Protein AF-0000000075214879 (afdb_homodimer)

Nearest PDB structures (foldseek):
  1xtm-assembly1_B  TM=9.733E-01  e=5.397E-17  Bacillus subtilis
  1s4i-assembly6_C  TM=9.676E-01  e=1.111E-16  Bacillus subtilis
  1xtl-assembly4_B  TM=9.690E-01  e=1.832E-16  Bacillus subtilis
  7b4p-assembly1_AAA  TM=9.030E-01  e=7.630E-13  Bacteroidetes bacterium GWA2_30_7
  7ypp-assembly2_C  TM=8.191E-01  e=5.854E-09  Ramazzottius varieornatus

Solvent-accessible surface area (backbone atoms only — not comparable to full-atom values): 17503 Å² total; per-residue (Å²): 135,84,82,76,80,77,79,78,77,80,78,79,79,75,72,77,74,71,76,78,72,50,62,35,73,22,59,29,22,33,46,86,64,48,76,30,43,41,36,39,33,34,54,47,98,71,16,26,34,38,42,37,44,38,38,82,44,75,56,43,50,20,18,34,34,29,21,49,15,40,38,70,43,66,54,57,39,64,59,16,59,52,68,24,39,92,79,69,44,43,31,18,68,34,24,52,62,37,41,24,45,22,62,52,40,27,46,69,27,36,86,87,12,36,36,74,52,57,46,69,43,61,55,34,38,85,38,73,52,90,54,23,47,53,44,94,62,22,14,18,42,36,32,26,61,29,40,49,59,23,48,44,77,79,66,13,77,16,72,54,46,47,30,32,20,44,51,55,87,121,133,83,82,78,80,77,79,79,78,80,78,77,78,75,71,77,73,69,74,78,72,49,62,33,72,21,58,28,23,35,45,85,66,47,76,29,42,42,35,39,35,33,54,45,98,72,14,26,35,38,42,38,44,40,38,81,44,78,55,45,51,19,17,34,34,29,20,49,15,41,39,68,44,66,55,57,38,66,60,16,59,52,70,24,40,90,80,71,45,43,32,17,69,35,24,51,62,38,41,23,44,23,62,53,40,27,44,68,29,35,87,86,12,35,37,73,53,59,45,71,42,60,53,34,38,83,36,73,53,92,54,22,48,53,44,95,63,23,12,17,42,36,32,26,61,30,39,48,59,22,48,44,76,80,67,11,77,16,70,54,46,48,32,33,21,44,52,54,87,120

pLDDT: mean 92.16, std 15.93, range [35.44, 99.0]

InterPro domains:
  IPR001424 Superoxide dismutase, copper/zinc binding domain [PF00080] (37-167)
  IPR001424 Superoxide dismutase, copper/zinc binding domain [cd00305] (26-165)
  IPR018152 Superoxide dismutase, copper/zinc, binding site [PS00332] (156-167)
  IPR024134 Superoxide dismutase (Cu/Zn) / superoxide dismutase copper chaperone [PTHR10003] (25-168)
  IPR036423 Superoxide dismutase-like, copper/zinc binding domain superfamily [G3DSA:2.60.40.200] (22-170)
  IPR036423 Superoxide dismutase-like, copper/zinc binding domain superfamily [SSF49329] (24-168)

Foldseek 3Di:
DPPPPPPPPPPPPPPPPPVPWFKWKWFKAFQVRHTFDIWIWTFDPQAIKTWDKGFDAAAAKKWKWKAQAQDADHDQRCNQHHGQALPPFAPFPPAPGDHGLGGDAIFGADNRRIGTDMDGSRSAGCDPDVNHQPDPRGMKMWIANAHACRHDPDYRPRHTTTMMITTDGD/DPPPPPPPPPPPPPPPPPVPWFKWKWFKAFQVRHTFDIWIWTFDPQAIKTWDKGFDAAAAKKWKWKAQAQDADHDQRCNQHHGQALPPFAPFPPAPGDHGLGGDAIFGADNRRIGTDMDGSRSAGCDDDVNHQPDPRHMKMWIANAHACRHDPDYRPRHTTTMMITTDGD

Organism: NCBI:txid1325335

Secondary structure (DSSP, 8-state):
----------------------EEEEEEEETTS-EEEEEEEEEETTEEEEEEEE-SPPSEEE-EEEESS----TTT-GGG-SB--TT-PBS-TTSTTB--TTB-PPEEE-TTS-EEEEEEETT-BSSSSTTBS--TT-EEEEEESS---SSSTTT-S--SEEEEEEE---/----------------------EEEEEEEETTS-EEEEEEEEEETTEEEEEEEE-SPPSEEE-EEEESS----TTT-GGG-SB--TT-PPS-TTSTT---TTB-PPEEE-TTS-EEEEEEETT-BSSSSTTBS--TT-EEEEEESS---SSSTTT-S--SEEEEEEE---

Radius of gyration: 25.12 Å; Cα contacts (8 Å, |Δi|>4): 939; chains: 2; bounding box: 93×58×40 Å

Sequence (340 aa):
MRQVIVCVVLLLISGCMEQQVKNVNVNMINEDGDSLGTIKMSQQPQGVKLDIDLKGLPPGEHAMHIHDKGTCEPPEFKSAGEHFNPEGKEHGLLHPEGAHAGDLPNLIVKEDGTVKVQFIAPNVNLSEEKNGLFTKEGTSIVIHEGKDDGMSQPAGNAGKRIACGIIKKRMRQVIVCVVLLLISGCMEQQVKNVNVNMINEDGDSLGTIKMSQQPQGVKLDIDLKGLPPGEHAMHIHDKGTCEPPEFKSAGEHFNPEGKEHGLLHPEGAHAGDLPNLIVKEDGTVKVQFIAPNVNLSEEKNGLFTKEGTSIVIHEGKDDGMSQPAGNAGKRIACGIIKKR

Structure (mmCIF, N/CA/C/O backbone):
data_AF-0000000075214879-model_v1
#
loop_
_entity.id
_entity.type
_entity.pdbx_description
1 polymer 'Superoxide dismutase'
#
loop_
_atom_site.group_PDB
_atom_site.id
_atom_site.type_symbol
_atom_site.label_atom_id
_atom_site.label_alt_id
_atom_site.label_comp_id
_atom_site.label_asym_id
_atom_site.label_entity_id
_atom_site.label_seq_id
_atom_site.pdbx_PDB_ins_code
_atom_site.Cartn_x
_atom_site.Cartn_y
_atom_site.Cartn_z
_atom_site.occupancy
_atom_site.B_iso_or_equiv
_atom_site.auth_seq_id
_atom_site.auth_comp_id
_atom_site.auth_asym_id
_atom_site.auth_atom_id
_atom_site.pdbx_PDB_model_num
ATOM 1 N N . MET A 1 1 ? -76.312 1.6 1.167 1 36.53 1 MET A N 1
ATOM 2 C CA . MET A 1 1 ? -75.125 2.316 1.613 1 36.53 1 MET A CA 1
ATOM 3 C C . MET A 1 1 ? -73.875 1.602 1.16 1 36.53 1 MET A C 1
ATOM 5 O O . MET A 1 1 ? -73.625 0.448 1.527 1 36.53 1 MET A O 1
ATOM 9 N N . ARG A 1 2 ? -73.438 1.744 -0.183 1 49.78 2 ARG A N 1
ATOM 10 C CA . ARG A 1 2 ? -72.312 1.22 -0.904 1 49.78 2 ARG A CA 1
ATOM 11 C C . ARG A 1 2 ? -71 1.545 -0.17 1 49.78 2 ARG A C 1
ATOM 13 O O . ARG A 1 2 ? -70.75 2.711 0.097 1 49.78 2 ARG A O 1
ATOM 20 N N . GLN A 1 3 ? -70.5 0.641 0.683 1 44.91 3 GLN A N 1
ATOM 21 C CA . GLN A 1 3 ? -69.188 0.756 1.38 1 44.91 3 GLN A CA 1
ATOM 22 C C . GLN A 1 3 ? -68.062 1.031 0.401 1 44.91 3 GLN A C 1
ATOM 24 O O . GLN A 1 3 ? -67.875 0.272 -0.549 1 44.91 3 GLN A O 1
ATOM 29 N N . VAL A 1 4 ? -67.75 2.295 0.116 1 50.88 4 VAL A N 1
ATOM 30 C CA . VAL A 1 4 ? -66.625 2.73 -0.646 1 50.88 4 VAL A CA 1
ATOM 31 C C . VAL A 1 4 ? -65.312 2.383 0.117 1 50.88 4 VAL A C 1
ATOM 33 O O . VAL A 1 4 ? -65.125 2.793 1.268 1 50.88 4 VAL A O 1
ATOM 36 N N . ILE A 1 5 ? -64.688 1.229 -0.129 1 52.03 5 ILE A N 1
ATOM 37 C CA . ILE A 1 5 ? -63.344 0.851 0.373 1 52.03 5 ILE A CA 1
ATOM 38 C C . ILE A 1 5 ? -62.312 1.843 -0.126 1 52.03 5 ILE A C 1
ATOM 40 O O . ILE A 1 5 ? -62.094 1.999 -1.334 1 52.03 5 ILE A O 1
ATOM 44 N N . VAL A 1 6 ? -62 2.941 0.565 1 51.09 6 VAL A N 1
ATOM 45 C CA . VAL A 1 6 ? -60.906 3.867 0.256 1 51.09 6 VAL A CA 1
ATOM 46 C C . VAL A 1 6 ? -59.562 3.158 0.415 1 51.09 6 VAL A C 1
ATOM 48 O O . VAL A 1 6 ? -59.219 2.664 1.497 1 51.09 6 VAL A O 1
ATOM 51 N N . CYS A 1 7 ? -58.969 2.598 -0.602 1 50.72 7 CYS A N 1
ATOM 52 C CA . CYS A 1 7 ? -57.594 2.066 -0.631 1 50.72 7 CYS A CA 1
ATOM 53 C C . CYS A 1 7 ? -56.594 3.154 -0.316 1 50.72 7 CYS A C 1
ATOM 55 O O . CYS A 1 7 ? -56.438 4.109 -1.079 1 50.72 7 CYS A O 1
ATOM 57 N N . VAL A 1 8 ? -56.312 3.428 0.944 1 51.91 8 VAL A N 1
ATOM 58 C CA . VAL A 1 8 ? -55.219 4.336 1.322 1 51.91 8 VAL A CA 1
ATOM 59 C C . VAL A 1 8 ? -53.906 3.836 0.753 1 51.91 8 VAL A C 1
ATOM 61 O O . VAL A 1 8 ? -53.438 2.74 1.093 1 51.91 8 VAL A O 1
ATOM 64 N N . VAL A 1 9 ? -53.438 4.281 -0.399 1 54 9 VAL A N 1
ATOM 65 C CA . VAL A 1 9 ? -52.125 4.059 -0.973 1 54 9 VAL A CA 1
ATOM 66 C C . VAL A 1 9 ? -51.031 4.602 -0.033 1 54 9 VAL A C 1
ATOM 68 O O . VAL A 1 9 ? -51 5.805 0.234 1 54 9 VAL A O 1
ATOM 71 N N . LEU A 1 10 ? -50.438 3.857 0.841 1 53.06 10 LEU A N 1
ATOM 72 C CA . LEU A 1 10 ? -49.25 4.207 1.634 1 53.06 10 LEU A CA 1
ATOM 73 C C . LEU A 1 10 ? -48.062 4.527 0.734 1 53.06 10 LEU A C 1
ATOM 75 O O . LEU A 1 10 ? -47.562 3.643 0.049 1 53.06 10 LEU A O 1
ATOM 79 N N . LEU A 1 11 ? -47.938 5.773 0.252 1 49.66 11 LEU A N 1
ATOM 80 C CA . LEU A 1 11 ? -46.75 6.223 -0.449 1 49.66 11 LEU A CA 1
ATOM 81 C C . LEU A 1 11 ? -45.531 6.133 0.456 1 49.66 11 LEU A C 1
ATOM 83 O O . LEU A 1 11 ? -45.438 6.859 1.447 1 49.66 11 LEU A O 1
ATOM 87 N N . LEU A 1 12 ? -44.812 5.035 0.553 1 53.34 12 LEU A N 1
ATOM 88 C CA . LEU A 1 12 ? -43.5 4.934 1.188 1 53.34 12 LEU A CA 1
ATOM 89 C C . LEU A 1 12 ? -42.5 5.887 0.536 1 53.34 12 LEU A C 1
ATOM 91 O O . LEU A 1 12 ? -42.125 5.703 -0.625 1 53.34 12 LEU A O 1
ATOM 95 N N . ILE A 1 13 ? -42.406 7.207 0.958 1 51.03 13 ILE A N 1
ATOM 96 C CA . ILE A 1 13 ? -41.312 8.141 0.613 1 51.03 13 ILE A CA 1
ATOM 97 C C . ILE A 1 13 ? -39.969 7.543 1.016 1 51.03 13 ILE A C 1
ATOM 99 O O . ILE A 1 13 ? -39.688 7.395 2.205 1 51.03 13 ILE A O 1
ATOM 103 N N . SER A 1 14 ? -39.344 6.652 0.29 1 51.31 14 SER A N 1
ATOM 104 C CA . SER A 1 14 ? -37.938 6.289 0.465 1 51.31 14 SER A CA 1
ATOM 105 C C . SER A 1 14 ? -37.031 7.516 0.395 1 51.31 14 SER A C 1
ATOM 107 O O . SER A 1 14 ? -36.781 8.062 -0.686 1 51.31 14 SER A O 1
ATOM 109 N N . GLY A 1 15 ? -36.969 8.352 1.296 1 44.44 15 GLY A N 1
ATOM 110 C CA . GLY A 1 15 ? -35.969 9.383 1.289 1 44.44 15 GLY A CA 1
ATOM 111 C C . GLY A 1 15 ? -34.562 8.828 1.021 1 44.44 15 GLY A C 1
ATOM 112 O O . GLY A 1 15 ? -34.125 7.879 1.673 1 44.44 15 GLY A O 1
ATOM 113 N N . CYS A 1 16 ? -34.062 8.93 -0.151 1 46.66 16 CYS A N 1
ATOM 114 C CA . CYS A 1 16 ? -32.625 8.805 -0.424 1 46.66 16 CYS A CA 1
ATOM 115 C C . CYS A 1 16 ? -31.812 9.531 0.635 1 46.66 16 CYS A C 1
ATOM 117 O O . CYS A 1 16 ? -31.844 10.766 0.72 1 46.66 16 CYS A O 1
ATOM 119 N N . MET A 1 17 ? -31.625 9.047 1.8 1 44.69 17 MET A N 1
ATOM 120 C CA . MET A 1 17 ? -30.656 9.633 2.713 1 44.69 17 MET A CA 1
ATOM 121 C C . MET A 1 17 ? -29.359 9.977 1.979 1 44.69 17 MET A C 1
ATOM 123 O O . MET A 1 17 ? -28.656 9.086 1.513 1 44.69 17 MET A O 1
ATOM 127 N N . GLU A 1 18 ? -29.25 11.07 1.32 1 47.84 18 GLU A N 1
ATOM 128 C CA . GLU A 1 18 ? -27.953 11.578 0.89 1 47.84 18 GLU A CA 1
ATOM 129 C C . GLU A 1 18 ? -26.922 11.484 2.01 1 47.84 18 GLU A C 1
ATOM 131 O O . GLU A 1 18 ? -27.109 12.031 3.096 1 47.84 18 GLU A O 1
ATOM 136 N N . GLN A 1 19 ? -26.328 10.398 2.178 1 54.41 19 GLN A N 1
ATOM 137 C CA . GLN A 1 19 ? -25.25 10.375 3.148 1 54.41 19 GLN A CA 1
ATOM 138 C C . GLN A 1 19 ? -24.375 11.625 3.041 1 54.41 19 GLN A C 1
ATOM 140 O O . GLN A 1 19 ? -23.859 11.938 1.966 1 54.41 19 GLN A O 1
ATOM 145 N N . GLN A 1 20 ? -24.703 12.734 3.754 1 60.66 20 GLN A N 1
ATOM 146 C CA . GLN A 1 20 ? -23.891 13.945 3.834 1 60.66 20 GLN A CA 1
ATOM 147 C C . GLN A 1 20 ? -22.391 13.609 3.781 1 60.66 20 GLN A C 1
ATOM 149 O O . GLN A 1 20 ? -21.891 12.852 4.617 1 60.66 20 GLN A O 1
ATOM 154 N N . VAL A 1 21 ? -21.812 13.914 2.605 1 67.12 21 VAL A N 1
ATOM 155 C CA . VAL A 1 21 ? -20.375 13.758 2.422 1 67.12 21 VAL A CA 1
ATOM 156 C C . VAL A 1 21 ? -19.625 14.609 3.443 1 67.12 21 VAL A C 1
ATOM 158 O O . VAL A 1 21 ? -19.812 15.828 3.49 1 67.12 21 VAL A O 1
ATOM 161 N N . LYS A 1 22 ? -19.016 13.945 4.324 1 85 22 LYS A N 1
ATOM 162 C CA . LYS A 1 22 ? -18.141 14.641 5.254 1 85 22 LYS A CA 1
ATOM 163 C C . LYS A 1 22 ? -16.844 15.055 4.566 1 85 22 LYS A C 1
ATOM 165 O O . LYS A 1 22 ? -16.203 14.25 3.891 1 85 22 LYS A O 1
ATOM 170 N N . ASN A 1 23 ? -16.609 16.438 4.598 1 93.25 23 ASN A N 1
ATOM 171 C CA . ASN A 1 23 ? -15.406 16.984 3.986 1 93.25 23 ASN A CA 1
ATOM 172 C C . ASN A 1 23 ? -14.586 17.797 4.988 1 93.25 23 ASN A C 1
ATOM 174 O O . ASN A 1 23 ? -15.141 18.391 5.914 1 93.25 23 ASN A O 1
ATOM 178 N N . VAL A 1 24 ? -13.289 17.719 4.809 1 96.94 24 VAL A N 1
ATOM 179 C CA . VAL A 1 24 ? -12.336 18.484 5.59 1 96.94 24 VAL A CA 1
ATOM 180 C C . VAL A 1 24 ? -11.297 19.125 4.66 1 96.94 24 VAL A C 1
ATOM 182 O O . VAL A 1 24 ? -10.781 18.453 3.758 1 96.94 24 VAL A O 1
ATOM 185 N N . ASN A 1 25 ? -11.047 20.375 4.781 1 97.75 25 ASN A N 1
ATOM 186 C CA . ASN A 1 25 ? -9.938 21.031 4.102 1 97.75 25 ASN A CA 1
ATOM 187 C C . ASN A 1 25 ? -8.75 21.234 5.035 1 97.75 25 ASN A C 1
ATOM 189 O O . ASN A 1 25 ? -8.883 21.828 6.105 1 97.75 25 ASN A O 1
ATOM 193 N N . VAL A 1 26 ? -7.652 20.781 4.613 1 98.81 26 VAL A N 1
ATOM 194 C CA . VAL A 1 26 ? -6.438 20.859 5.418 1 98.81 26 VAL A CA 1
ATOM 195 C C . VAL A 1 26 ? -5.473 21.875 4.797 1 98.81 26 VAL A C 1
ATOM 197 O O . VAL A 1 26 ? -4.977 21.672 3.688 1 98.81 26 VAL A O 1
ATOM 200 N N . ASN A 1 27 ? -5.258 22.938 5.488 1 98.81 27 ASN A N 1
ATOM 201 C CA . ASN A 1 27 ? -4.211 23.859 5.074 1 98.81 27 ASN A CA 1
ATOM 202 C C . ASN A 1 27 ? -2.826 23.359 5.469 1 98.81 27 ASN A C 1
ATOM 204 O O . ASN A 1 27 ? -2.57 23.094 6.645 1 98.81 27 ASN A O 1
ATOM 208 N N . MET A 1 28 ? -1.935 23.25 4.504 1 98.94 28 MET A N 1
ATOM 209 C CA . MET A 1 28 ? -0.578 22.781 4.762 1 98.94 28 MET A CA 1
ATOM 210 C C . MET A 1 28 ? 0.388 23.953 4.91 1 98.94 28 MET A C 1
ATOM 212 O O . MET A 1 28 ? 0.401 24.859 4.078 1 98.94 28 MET A O 1
ATOM 216 N N . ILE A 1 29 ? 1.263 23.859 5.93 1 98.94 29 ILE A N 1
ATOM 217 C CA . ILE A 1 29 ? 2.236 24.922 6.125 1 98.94 29 ILE A CA 1
ATOM 218 C C . ILE A 1 29 ? 3.648 24.344 6.109 1 98.94 29 ILE A C 1
ATOM 220 O O . ILE A 1 29 ? 3.852 23.172 6.445 1 98.94 29 ILE A O 1
ATOM 224 N N . ASN A 1 30 ? 4.613 25.141 5.645 1 98.88 30 ASN A N 1
ATOM 225 C CA . ASN A 1 30 ? 6.016 24.734 5.68 1 98.88 30 ASN A CA 1
ATOM 226 C C . ASN A 1 30 ? 6.684 25.141 6.988 1 98.88 30 ASN A C 1
ATOM 228 O O . ASN A 1 30 ? 6.012 25.562 7.934 1 98.88 30 ASN A O 1
ATOM 232 N N . GLU A 1 31 ? 7.973 24.984 7.09 1 98.62 31 GLU A N 1
ATOM 233 C CA . GLU A 1 31 ? 8.758 25.188 8.305 1 98.62 31 GLU A CA 1
ATOM 234 C C . GLU A 1 31 ? 8.734 26.656 8.734 1 98.62 31 GLU A C 1
ATOM 236 O O . GLU A 1 31 ? 8.992 26.969 9.898 1 98.62 31 GLU A O 1
ATOM 241 N N . ASP A 1 32 ? 8.453 27.578 7.859 1 98.44 32 ASP A N 1
ATOM 242 C CA . ASP A 1 32 ? 8.391 29 8.141 1 98.44 32 ASP A CA 1
ATOM 243 C C . ASP A 1 32 ? 6.969 29.438 8.484 1 98.44 32 ASP A C 1
ATOM 245 O O . ASP A 1 32 ? 6.734 30.594 8.812 1 98.44 32 ASP A O 1
ATOM 249 N N . GLY A 1 33 ? 6.074 28.531 8.336 1 98.5 33 GLY A N 1
ATOM 250 C CA . GLY A 1 33 ? 4.68 28.859 8.602 1 98.5 33 GLY A CA 1
ATOM 251 C C . GLY A 1 33 ? 3.934 29.328 7.367 1 98.5 33 GLY A C 1
ATOM 252 O O . GLY A 1 33 ? 2.764 29.703 7.453 1 98.5 33 GLY A O 1
ATOM 253 N N . ASP A 1 34 ? 4.586 29.281 6.168 1 98.69 34 ASP A N 1
ATOM 254 C CA . ASP A 1 34 ? 3.926 29.688 4.934 1 98.69 34 ASP A CA 1
ATOM 255 C C . ASP A 1 34 ? 2.971 28.609 4.438 1 98.69 34 ASP A C 1
ATOM 257 O O . ASP A 1 34 ? 3.281 27.422 4.512 1 98.69 34 ASP A O 1
ATOM 261 N N . SER A 1 35 ? 1.891 29.062 3.891 1 98.81 35 SER A N 1
ATOM 262 C CA . SER A 1 35 ? 0.938 28.109 3.328 1 98.81 35 SER A CA 1
ATOM 263 C C . SER A 1 35 ? 1.459 27.516 2.025 1 98.81 35 SER A C 1
ATOM 265 O O . SER A 1 35 ? 2.006 28.234 1.182 1 98.81 35 SER A O 1
ATOM 267 N N . LEU A 1 36 ? 1.312 26.25 1.86 1 98.94 36 LEU A N 1
ATOM 268 C CA . LEU A 1 36 ? 1.728 25.547 0.659 1 98.94 36 LEU A CA 1
ATOM 269 C C . LEU A 1 36 ? 0.523 25.188 -0.209 1 98.94 36 LEU A C 1
ATOM 271 O O . LEU A 1 36 ? 0.68 24.688 -1.323 1 98.94 36 LEU A O 1
ATOM 275 N N . GLY A 1 37 ? -0.669 25.391 0.282 1 98.88 37 GLY A N 1
ATOM 276 C CA . GLY A 1 37 ? -1.886 24.938 -0.372 1 98.88 37 GLY A CA 1
ATOM 277 C C . GLY A 1 37 ? -2.746 24.062 0.512 1 98.88 37 GLY A C 1
ATOM 278 O O . GLY A 1 37 ? -2.625 24.094 1.738 1 98.88 37 GLY A O 1
ATOM 279 N N . THR A 1 38 ? -3.668 23.328 -0.163 1 98.69 38 THR A N 1
ATOM 280 C CA . THR A 1 38 ? -4.68 22.609 0.604 1 98.69 38 THR A CA 1
ATOM 281 C C . THR A 1 38 ? -4.762 21.156 0.159 1 98.69 38 THR A C 1
ATOM 283 O O . THR A 1 38 ? -4.531 20.844 -1.012 1 98.69 38 THR A O 1
ATOM 286 N N . ILE A 1 39 ? -5.055 20.328 1.096 1 98.88 39 ILE A N 1
ATOM 287 C CA . ILE A 1 39 ? -5.496 18.969 0.843 1 98.88 39 ILE A CA 1
ATOM 288 C C . ILE A 1 39 ? -6.969 18.828 1.229 1 98.88 39 ILE A C 1
ATOM 290 O O . ILE A 1 39 ? -7.332 19 2.393 1 98.88 39 ILE A O 1
ATOM 294 N N . LYS A 1 40 ? -7.793 18.531 0.247 1 98.69 40 LYS A N 1
ATOM 295 C CA . LYS A 1 40 ? -9.203 18.266 0.518 1 98.69 40 LYS A CA 1
ATOM 296 C C . LYS A 1 40 ? -9.445 16.781 0.793 1 98.69 40 LYS A C 1
ATOM 298 O O . LYS A 1 40 ? -9.039 15.93 0.004 1 98.69 40 LYS A O 1
ATOM 303 N N . MET A 1 41 ? -10.109 16.547 1.896 1 98.69 41 MET A N 1
ATOM 304 C CA . MET A 1 41 ? -10.43 15.188 2.295 1 98.69 41 MET A CA 1
ATOM 305 C C . MET A 1 41 ? -11.938 14.953 2.268 1 98.69 41 MET A C 1
ATOM 307 O O . MET A 1 41 ? -12.711 15.773 2.771 1 98.69 41 MET A O 1
ATOM 311 N N . SER A 1 42 ? -12.328 13.867 1.684 1 98.19 42 SER A N 1
ATOM 312 C CA . SER A 1 42 ? -13.75 13.531 1.635 1 98.19 42 SER A CA 1
ATOM 313 C C . SER A 1 42 ? -13.977 12.047 1.906 1 98.19 42 SER A C 1
ATOM 315 O O . SER A 1 42 ? -13.219 11.195 1.426 1 98.19 42 SER A O 1
ATOM 317 N N . GLN A 1 43 ? -15 11.781 2.697 1 97.94 43 GLN A N 1
ATOM 318 C CA . GLN A 1 43 ? -15.336 10.398 2.998 1 97.94 43 GLN A CA 1
ATOM 319 C C . GLN A 1 43 ? -15.906 9.688 1.769 1 97.94 43 GLN A C 1
ATOM 321 O O . GLN A 1 43 ? -16.797 10.219 1.097 1 97.94 43 GLN A O 1
ATOM 326 N N . GLN A 1 44 ? -15.32 8.555 1.428 1 96.81 44 GLN A N 1
ATOM 327 C CA . GLN A 1 44 ? -15.82 7.652 0.397 1 96.81 44 GLN A CA 1
ATOM 328 C C . GLN A 1 44 ? -16.062 6.254 0.959 1 96.81 44 GLN A C 1
ATOM 330 O O . GLN A 1 44 ? -15.562 5.918 2.037 1 96.81 44 GLN A O 1
ATOM 335 N N . PRO A 1 45 ? -16.844 5.426 0.313 1 93.75 45 PRO A N 1
ATOM 336 C CA . PRO A 1 45 ? -17.078 4.062 0.791 1 93.75 45 PRO A CA 1
ATOM 337 C C . PRO A 1 45 ? -15.781 3.279 1.002 1 93.75 45 PRO A C 1
ATOM 339 O O . PRO A 1 45 ? -15.68 2.475 1.933 1 93.75 45 PRO A O 1
ATOM 342 N N . GLN A 1 46 ? -14.812 3.566 0.236 1 94.81 46 GLN A N 1
ATOM 343 C CA . GLN A 1 46 ? -13.586 2.775 0.259 1 94.81 46 GLN A CA 1
ATOM 344 C C . GLN A 1 46 ? -12.555 3.391 1.196 1 94.81 46 GLN A C 1
ATOM 346 O O . GLN A 1 46 ? -11.453 2.857 1.348 1 94.81 46 GLN A O 1
ATOM 351 N N . GLY A 1 47 ? -12.898 4.539 1.812 1 97.38 47 GLY A N 1
ATOM 352 C CA . GLY A 1 47 ? -11.977 5.262 2.676 1 97.38 47 GLY A CA 1
ATOM 353 C C . GLY A 1 47 ? -12.086 6.766 2.533 1 97.38 47 GLY A C 1
ATOM 354 O O . GLY A 1 47 ? -13.18 7.305 2.346 1 97.38 47 GLY A O 1
ATOM 355 N N . VAL A 1 48 ? -10.961 7.434 2.742 1 98.75 48 VAL A N 1
ATOM 356 C CA . VAL A 1 48 ? -10.945 8.891 2.627 1 98.75 48 VAL A CA 1
ATOM 357 C C . VAL A 1 48 ? -10.203 9.297 1.359 1 98.75 48 VAL A C 1
ATOM 359 O O . VAL A 1 48 ? -9.047 8.914 1.157 1 98.75 48 VAL A O 1
ATOM 362 N N . LYS A 1 49 ? -10.875 9.977 0.502 1 98.69 49 LYS A N 1
ATOM 363 C CA . LYS A 1 49 ? -10.227 10.562 -0.671 1 98.69 49 LYS A CA 1
ATOM 364 C C . LYS A 1 49 ? -9.43 11.805 -0.298 1 98.69 49 LYS A C 1
ATOM 366 O O . LYS A 1 49 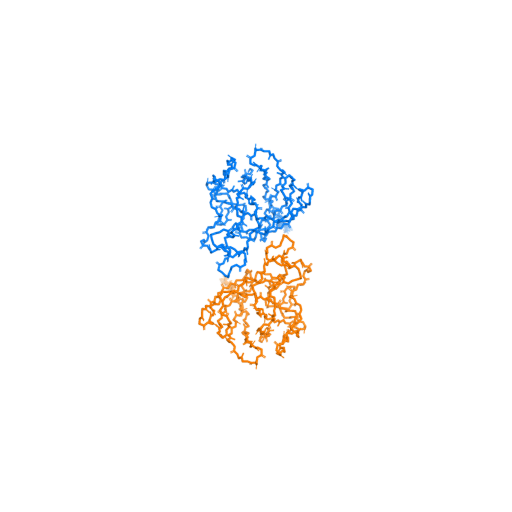? -9.93 12.672 0.423 1 98.69 49 LYS A O 1
ATOM 371 N N . LEU A 1 50 ? -8.172 11.859 -0.741 1 98.88 50 LEU A N 1
ATOM 372 C CA . LEU A 1 50 ? -7.344 13.055 -0.613 1 98.88 50 LEU A CA 1
ATOM 373 C C . LEU A 1 50 ? -7.105 13.703 -1.974 1 98.88 50 LEU A C 1
ATOM 375 O O . LEU A 1 50 ? -6.602 13.055 -2.895 1 98.88 50 LEU A O 1
ATOM 379 N N . ASP A 1 51 ? -7.543 14.883 -2.105 1 98.81 51 ASP A N 1
ATOM 380 C CA . ASP A 1 51 ? -7.23 15.742 -3.244 1 98.81 51 ASP A CA 1
ATOM 381 C C . ASP A 1 51 ? -6.121 16.734 -2.896 1 98.81 51 ASP A C 1
ATOM 383 O O . ASP A 1 51 ? -6.367 17.734 -2.217 1 98.81 51 ASP A O 1
ATOM 387 N N . ILE A 1 52 ? -4.938 16.484 -3.418 1 98.94 52 ILE A N 1
ATOM 388 C CA . ILE A 1 52 ? -3.736 17.219 -3.021 1 98.94 52 ILE A CA 1
ATOM 389 C C . ILE A 1 52 ? -3.406 18.281 -4.066 1 98.94 52 ILE A C 1
ATOM 391 O O . ILE A 1 52 ? -3.314 17.984 -5.258 1 98.94 52 ILE A O 1
ATOM 395 N N . ASP A 1 53 ? -3.354 19.453 -3.65 1 98.94 53 ASP A N 1
ATOM 396 C CA . ASP A 1 53 ? -2.955 20.594 -4.469 1 98.94 53 ASP A CA 1
ATOM 397 C C . ASP A 1 53 ? -2.02 21.531 -3.701 1 98.94 53 ASP A C 1
ATOM 399 O O . ASP A 1 53 ? -2.475 22.406 -2.957 1 98.94 53 ASP A O 1
ATOM 403 N N . LEU A 1 54 ? -0.678 21.328 -3.891 1 98.94 54 LEU A N 1
ATOM 404 C CA . LEU A 1 54 ? 0.318 22.047 -3.107 1 98.94 54 LEU A CA 1
ATOM 405 C C . LEU A 1 54 ? 1.378 22.672 -4.012 1 98.94 54 LEU A C 1
ATOM 407 O O . LEU A 1 54 ? 1.604 22.188 -5.129 1 98.94 54 LEU A O 1
ATOM 411 N N . LYS A 1 55 ? 2.006 23.625 -3.549 1 98.88 55 LYS A N 1
ATOM 412 C CA . LYS A 1 55 ? 3.139 24.281 -4.191 1 98.88 55 LYS A CA 1
ATOM 413 C C . LYS A 1 55 ? 4.188 24.703 -3.16 1 98.88 55 LYS A C 1
ATOM 415 O O . LYS A 1 55 ? 3.887 24.812 -1.971 1 98.88 55 LYS A O 1
ATOM 420 N N . GLY A 1 56 ? 5.395 24.859 -3.627 1 98.81 56 GLY A N 1
ATOM 421 C CA . GLY A 1 56 ? 6.445 25.344 -2.744 1 98.81 56 GLY A CA 1
ATOM 422 C C . GLY A 1 56 ? 7.199 24.219 -2.051 1 98.81 56 GLY A C 1
ATOM 423 O O . GLY A 1 56 ? 7.895 24.453 -1.061 1 98.81 56 GLY A O 1
ATOM 424 N N . LEU A 1 57 ? 7.086 23.016 -2.52 1 98.88 57 LEU A N 1
ATOM 425 C CA . LEU A 1 57 ? 7.84 21.875 -2.018 1 98.88 57 LEU A CA 1
ATOM 426 C C . LEU A 1 57 ? 9.086 21.625 -2.857 1 98.88 57 LEU A C 1
ATOM 428 O O . LEU A 1 57 ? 9.109 21.953 -4.051 1 98.88 57 LEU A O 1
ATOM 432 N N . PRO A 1 58 ? 10.18 21.062 -2.23 1 98.88 58 PRO A N 1
ATOM 433 C CA . PRO A 1 58 ? 11.312 20.656 -3.076 1 98.88 58 PRO A CA 1
ATOM 434 C C . PRO A 1 58 ? 10.922 19.609 -4.109 1 98.88 58 PRO A C 1
ATOM 436 O O . PRO A 1 58 ? 10.117 18.719 -3.816 1 98.88 58 PRO A O 1
ATOM 439 N N . PRO A 1 59 ? 11.438 19.703 -5.332 1 98.88 59 PRO A N 1
ATOM 440 C CA . PRO A 1 59 ? 11.133 18.672 -6.332 1 98.88 59 PRO A CA 1
ATOM 441 C C . PRO A 1 59 ? 11.578 17.281 -5.902 1 98.88 59 PRO A C 1
ATOM 443 O O . PRO A 1 59 ? 12.57 17.141 -5.191 1 98.88 59 PRO A O 1
ATOM 446 N N . GLY A 1 60 ? 10.852 16.25 -6.445 1 98.81 60 GLY A N 1
ATOM 447 C CA . GLY A 1 60 ? 11.227 14.875 -6.148 1 98.81 60 GLY A CA 1
ATOM 448 C C . GLY A 1 60 ? 10.172 14.133 -5.344 1 98.81 60 GLY A C 1
ATOM 449 O O . GLY A 1 60 ? 9.016 14.547 -5.289 1 98.81 60 GLY A O 1
ATOM 450 N N . GLU A 1 61 ? 10.5 12.992 -4.801 1 98.88 61 GLU A N 1
ATOM 451 C CA . GLU A 1 61 ? 9.578 12.141 -4.059 1 98.88 61 GLU A CA 1
ATOM 452 C C . GLU A 1 61 ? 9.586 12.477 -2.568 1 98.88 61 GLU A C 1
ATOM 454 O O . GLU A 1 61 ? 10.648 12.719 -1.989 1 98.88 61 GLU A O 1
ATOM 459 N N . HIS A 1 62 ? 8.406 12.508 -1.957 1 98.94 62 HIS A N 1
ATOM 460 C CA . HIS A 1 62 ? 8.242 12.797 -0.537 1 98.94 62 HIS A CA 1
ATOM 461 C C . HIS A 1 62 ? 7.242 11.852 0.113 1 98.94 62 HIS A C 1
ATOM 463 O O . HIS A 1 62 ? 6.203 11.547 -0.472 1 98.94 62 HIS A 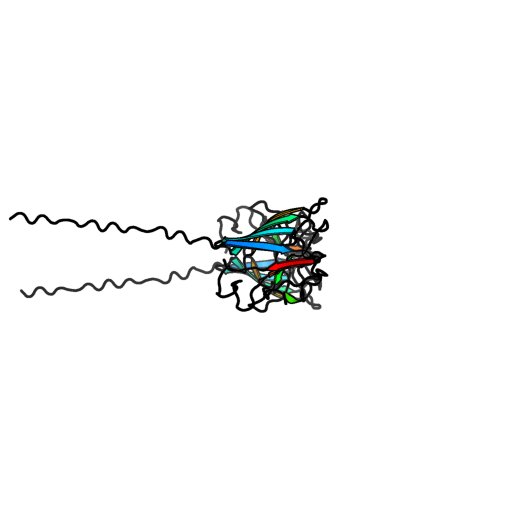O 1
ATOM 469 N N . ALA A 1 63 ? 7.648 11.445 1.281 1 98.94 63 ALA A N 1
ATOM 470 C CA . ALA A 1 63 ? 6.688 10.695 2.086 1 98.94 63 ALA A CA 1
ATOM 471 C C . ALA A 1 63 ? 5.582 11.617 2.609 1 98.94 63 ALA A C 1
ATOM 473 O O . ALA A 1 63 ? 5.824 12.789 2.883 1 98.94 63 ALA A O 1
ATOM 474 N N . MET A 1 64 ? 4.465 11.078 2.715 1 98.94 64 MET A N 1
ATOM 475 C CA . MET A 1 64 ? 3.326 11.695 3.385 1 98.94 64 MET A CA 1
ATOM 476 C C . MET A 1 64 ? 2.641 10.711 4.324 1 98.94 64 MET A C 1
ATOM 478 O O . MET A 1 64 ? 2.42 9.555 3.961 1 98.94 64 MET A O 1
ATOM 482 N N . HIS A 1 65 ? 2.316 11.133 5.547 1 99 65 HIS A N 1
ATOM 483 C CA . HIS A 1 65 ? 1.627 10.297 6.523 1 99 65 HIS A CA 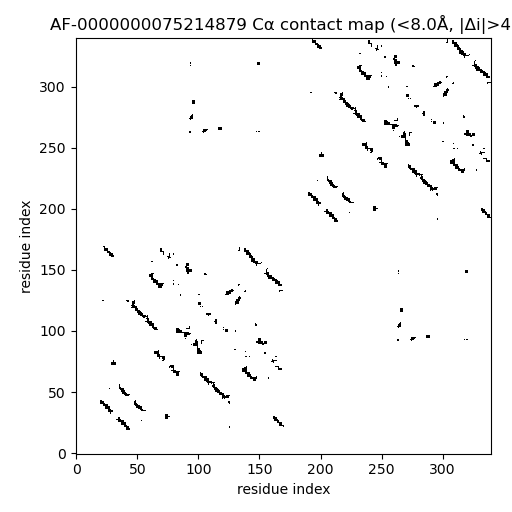1
ATOM 484 C C . HIS A 1 65 ? 0.574 11.094 7.285 1 99 65 HIS A C 1
ATOM 486 O O . HIS A 1 65 ? 0.666 12.32 7.383 1 99 65 HIS A O 1
ATOM 492 N N . ILE A 1 66 ? -0.379 10.43 7.777 1 99 66 ILE A N 1
ATOM 493 C CA . ILE A 1 66 ? -1.24 10.984 8.82 1 99 66 ILE A CA 1
ATOM 494 C C . ILE A 1 66 ? -0.641 10.688 10.195 1 99 66 ILE A C 1
ATOM 496 O O . ILE A 1 66 ? -0.219 9.562 10.469 1 99 66 ILE A O 1
ATOM 500 N N . HIS A 1 67 ? -0.543 11.68 10.984 1 98.94 67 HIS A N 1
ATOM 501 C CA . HIS A 1 67 ? 0.008 11.578 12.336 1 98.94 67 HIS A CA 1
ATOM 502 C C . HIS A 1 67 ? -1.089 11.68 13.391 1 98.94 67 HIS A C 1
ATOM 504 O O . HIS A 1 67 ? -2.203 12.117 13.086 1 98.94 67 HIS A O 1
ATOM 510 N N . ASP A 1 68 ? -0.726 11.328 14.68 1 98.75 68 ASP A N 1
ATOM 511 C CA . ASP A 1 68 ? -1.767 11 15.648 1 98.75 68 ASP A CA 1
ATOM 512 C C . ASP A 1 68 ? -2.049 12.188 16.562 1 98.75 68 ASP A C 1
ATOM 514 O O . ASP A 1 68 ? -2.771 12.055 17.562 1 98.75 68 ASP A O 1
ATOM 518 N N . LYS A 1 69 ? -1.501 13.352 16.266 1 98.75 69 LYS A N 1
ATOM 519 C CA . LYS A 1 69 ? -1.832 14.578 16.969 1 98.75 69 LYS A CA 1
ATOM 520 C C . LYS A 1 69 ? -2.193 15.703 16 1 98.75 69 LYS A C 1
ATOM 522 O O . LYS A 1 69 ? -1.559 15.852 14.961 1 98.75 69 LYS A O 1
ATOM 527 N N . GLY A 1 70 ? -3.197 16.453 16.359 1 98.5 70 GLY A N 1
ATOM 528 C CA . GLY A 1 70 ? -3.648 17.578 15.547 1 98.5 70 GLY A CA 1
ATOM 529 C C . GLY A 1 70 ? -2.93 18.875 15.875 1 98.5 70 GLY A C 1
ATOM 530 O O . GLY A 1 70 ? -3.568 19.906 16.109 1 98.5 70 GLY A O 1
ATOM 531 N N . THR A 1 71 ? -1.655 18.812 15.945 1 98.69 71 THR A N 1
ATOM 532 C CA . THR A 1 71 ? -0.818 19.984 16.203 1 98.69 71 THR A CA 1
ATOM 533 C C . THR A 1 71 ? 0.325 20.062 15.195 1 98.69 71 THR A C 1
ATOM 535 O O . THR A 1 71 ? 0.928 19.047 14.859 1 98.69 71 THR A O 1
ATOM 538 N N . CYS A 1 72 ? 0.599 21.25 14.703 1 98.75 72 CYS A N 1
ATOM 539 C CA . CYS A 1 72 ? 1.653 21.531 13.742 1 98.75 72 CYS A CA 1
ATOM 540 C C . CYS A 1 72 ? 2.486 22.734 14.172 1 98.75 72 CYS A C 1
ATOM 542 O O . CYS A 1 72 ? 2.158 23.875 13.844 1 98.75 72 CYS A O 1
ATOM 544 N N . GLU A 1 73 ? 3.57 22.375 14.859 1 98.75 73 GLU A N 1
ATOM 545 C CA . GLU A 1 73 ? 4.457 23.453 15.297 1 98.75 73 GLU A CA 1
ATOM 546 C C . GLU A 1 73 ? 5.727 23.5 14.461 1 98.75 73 GLU A C 1
ATOM 548 O O . GLU A 1 73 ? 6.555 22.578 14.523 1 98.75 73 GLU A O 1
ATOM 553 N N . PRO A 1 74 ? 5.918 24.562 13.711 1 97.81 74 PRO A N 1
ATOM 554 C CA . PRO A 1 74 ? 7.16 24.703 12.953 1 97.81 74 PRO A CA 1
ATOM 555 C C . PRO A 1 74 ? 8.375 24.953 13.844 1 97.81 74 PRO A C 1
ATOM 557 O O . PRO A 1 74 ? 8.219 25.375 14.992 1 97.81 74 PRO A O 1
ATOM 560 N N . PRO A 1 75 ? 9.703 24.625 13.516 1 98.25 75 PRO A N 1
ATOM 561 C CA . PRO A 1 75 ? 9.969 24.203 12.141 1 98.25 75 PRO A CA 1
ATOM 562 C C . PRO A 1 75 ? 10.023 22.688 12 1 98.25 75 PRO A C 1
ATOM 564 O O . PRO A 1 75 ? 10.078 22.172 10.875 1 98.25 75 PRO A O 1
ATOM 567 N N . GLU A 1 76 ? 9.938 21.938 13.125 1 98.62 76 GLU A N 1
ATOM 568 C CA . GLU A 1 76 ? 10.258 20.516 13.047 1 98.62 76 GLU A CA 1
ATOM 569 C C . GLU A 1 76 ? 8.992 19.656 13.023 1 98.62 76 GLU A C 1
ATOM 571 O O . GLU A 1 76 ? 9.047 18.469 12.711 1 98.62 76 GLU A O 1
ATOM 576 N N . PHE A 1 77 ? 7.926 20.188 13.422 1 98.88 77 PHE A N 1
ATOM 577 C CA . PHE A 1 77 ? 6.613 19.547 13.406 1 98.88 77 PHE A CA 1
ATOM 578 C C . PHE A 1 77 ? 6.609 18.297 14.266 1 98.88 77 PHE A C 1
ATOM 580 O O . PHE A 1 77 ? 5.836 17.375 14.023 1 98.88 77 PHE A O 1
ATOM 587 N N . LYS A 1 78 ? 7.426 18.219 15.273 1 98.69 78 LYS A N 1
ATOM 588 C CA . LYS A 1 78 ? 7.438 17.109 16.219 1 98.69 78 LYS A CA 1
ATOM 589 C C . LYS A 1 78 ? 6.129 17.031 17 1 98.69 78 LYS A C 1
ATOM 591 O O . LYS A 1 78 ? 5.723 15.961 17.453 1 98.69 78 LYS A O 1
ATOM 596 N N . SER A 1 79 ? 5.504 18.125 17.078 1 98.81 79 SER A N 1
ATOM 597 C CA . SER A 1 79 ? 4.262 18.234 17.844 1 98.81 79 SER A CA 1
ATOM 598 C C . SER A 1 79 ? 3.164 17.375 17.234 1 98.81 79 SER A C 1
ATOM 600 O O . SER A 1 79 ? 2.168 17.062 17.891 1 98.81 79 SER A O 1
ATOM 602 N N . ALA A 1 80 ? 3.342 17.016 15.977 1 98.81 80 ALA A N 1
ATOM 603 C CA . ALA A 1 80 ? 2.344 16.203 15.273 1 98.81 80 ALA A CA 1
ATOM 604 C C . ALA A 1 80 ? 2.309 14.781 15.82 1 98.81 80 ALA A C 1
ATOM 606 O O . ALA A 1 80 ? 1.405 14.008 15.492 1 98.81 80 ALA A O 1
ATOM 607 N N . GLY A 1 81 ? 3.258 14.367 16.625 1 98.69 81 GLY A N 1
ATOM 608 C CA . GLY A 1 81 ? 3.283 13.031 17.203 1 98.69 81 GLY A CA 1
ATOM 609 C C . GLY A 1 81 ? 3.713 11.961 16.219 1 98.69 81 GLY A C 1
ATOM 610 O O . GLY A 1 81 ? 4.527 12.219 15.328 1 98.69 81 GLY A O 1
ATOM 611 N N . GLU A 1 82 ? 3.291 10.719 16.438 1 98.62 82 GLU A N 1
ATOM 612 C CA . GLU A 1 82 ? 3.688 9.555 15.648 1 98.62 82 GLU A CA 1
ATOM 613 C C . GLU A 1 82 ? 2.676 9.266 14.539 1 98.62 82 GLU A C 1
ATOM 615 O O . GLU A 1 82 ? 1.642 9.93 14.453 1 98.62 82 GLU A O 1
ATOM 620 N N . HIS A 1 83 ? 3 8.328 13.68 1 98.94 83 HIS A N 1
ATOM 621 C CA . HIS A 1 83 ? 2.023 7.918 12.672 1 98.94 83 HIS A CA 1
ATOM 622 C C . HIS A 1 83 ? 0.718 7.473 13.328 1 98.94 83 HIS A C 1
ATOM 624 O O . HIS A 1 83 ? 0.731 6.832 14.375 1 98.94 83 HIS A O 1
ATOM 630 N N . PHE A 1 84 ? -0.374 7.852 12.695 1 98.94 84 PHE A N 1
ATOM 631 C CA . PHE A 1 84 ? -1.679 7.359 13.117 1 98.94 84 PHE A CA 1
ATOM 632 C C . PHE A 1 84 ? -1.77 5.848 12.945 1 98.94 84 PHE A C 1
ATOM 634 O O . PHE A 1 84 ? -1.758 5.348 11.82 1 98.94 84 PHE A O 1
ATOM 641 N N . ASN A 1 85 ? -1.869 5.059 14.086 1 98.81 85 ASN A N 1
ATOM 642 C CA . ASN A 1 85 ? -1.767 3.604 14.078 1 98.81 85 ASN A CA 1
ATOM 643 C C . ASN A 1 85 ? -2.633 2.971 15.156 1 98.81 85 ASN A C 1
ATOM 645 O O . ASN A 1 85 ? -2.119 2.295 16.047 1 98.81 85 ASN A O 1
ATOM 649 N N . PRO A 1 86 ? -3.963 3.135 15.047 1 98.44 86 PRO A N 1
ATOM 650 C CA . PRO A 1 86 ? -4.844 2.611 16.094 1 98.44 86 PRO A CA 1
ATOM 651 C C . PRO A 1 86 ? -4.797 1.089 16.188 1 98.44 86 PRO A C 1
ATOM 653 O O . PRO A 1 86 ? -5.188 0.524 17.219 1 98.44 86 PRO A O 1
ATOM 656 N N . GLU A 1 87 ? -4.281 0.418 15.188 1 97.44 87 GLU A N 1
ATOM 657 C CA . GLU A 1 87 ? -4.336 -1.04 15.18 1 97.44 87 GLU A CA 1
ATOM 658 C C . GLU A 1 87 ? -2.992 -1.644 15.578 1 97.44 87 GLU A C 1
ATOM 660 O O . GLU A 1 87 ? -2.85 -2.867 15.648 1 97.44 87 GLU A O 1
ATOM 665 N N . GLY A 1 88 ? -1.997 -0.838 15.773 1 98.12 88 GLY A N 1
ATOM 666 C CA . GLY A 1 88 ? -0.709 -1.311 16.25 1 98.12 88 GLY A CA 1
ATOM 667 C C . GLY A 1 88 ? 0.037 -2.154 15.234 1 98.12 88 GLY A C 1
ATOM 668 O O . GLY A 1 88 ? 0.721 -3.113 15.602 1 98.12 88 GLY A O 1
ATOM 669 N N . LYS A 1 89 ? -0.058 -1.815 14.023 1 98.5 89 LYS A N 1
ATOM 670 C CA . LYS A 1 89 ? 0.605 -2.564 12.961 1 98.5 89 LYS A CA 1
ATOM 671 C C . LYS A 1 89 ? 2.029 -2.062 12.734 1 98.5 89 LYS A C 1
ATOM 673 O O . LYS A 1 89 ? 2.393 -0.984 13.211 1 98.5 89 LYS A O 1
ATOM 678 N N . GLU A 1 90 ? 2.818 -2.877 11.992 1 98.69 90 GLU A N 1
ATOM 679 C CA . GLU A 1 90 ? 4.121 -2.406 11.531 1 98.69 90 GLU A CA 1
ATOM 680 C C . GLU A 1 90 ? 3.977 -1.301 10.492 1 98.69 90 GLU A C 1
ATOM 682 O O . GLU A 1 90 ? 2.961 -1.226 9.797 1 98.69 90 GLU A O 1
ATOM 687 N N . HIS A 1 91 ? 4.938 -0.445 10.461 1 98.81 91 HIS A N 1
ATOM 688 C CA . HIS A 1 91 ? 4.945 0.599 9.445 1 98.81 91 HIS A CA 1
ATOM 689 C C . HIS A 1 91 ? 5.219 0.018 8.062 1 98.81 91 HIS A C 1
ATOM 691 O O . HIS A 1 91 ? 6.059 -0.872 7.91 1 98.81 91 HIS A O 1
ATOM 697 N N . GLY A 1 92 ? 4.547 0.655 6.996 1 98.88 92 GLY A N 1
ATOM 698 C CA . GLY A 1 92 ? 5 0.501 5.625 1 98.88 92 GLY A CA 1
ATOM 699 C C . GLY A 1 92 ? 3.984 -0.182 4.73 1 98.88 92 GLY A C 1
ATOM 700 O O . GLY A 1 92 ? 3.59 -1.322 4.984 1 98.88 92 GLY A O 1
ATOM 701 N N . LEU A 1 93 ? 3.633 0.453 3.639 1 98.88 93 LEU A N 1
ATOM 702 C CA . LEU A 1 93 ? 2.688 -0.091 2.67 1 98.88 93 LEU A CA 1
ATOM 703 C C . LEU A 1 93 ? 3.256 -1.336 1.997 1 98.88 93 LEU A C 1
ATOM 705 O O . LEU A 1 93 ? 2.504 -2.172 1.49 1 98.88 93 LEU A O 1
ATOM 709 N N . LEU A 1 94 ? 4.57 -1.481 2.051 1 98.94 94 LEU A N 1
ATOM 710 C CA . LEU A 1 94 ? 5.215 -2.627 1.419 1 98.94 94 LEU A CA 1
ATOM 711 C C . LEU A 1 94 ? 5.582 -3.684 2.455 1 98.94 94 LEU A C 1
ATOM 713 O O . LEU A 1 94 ? 6.086 -4.754 2.105 1 98.94 94 LEU A O 1
ATOM 717 N N . HIS A 1 95 ? 5.41 -3.441 3.717 1 98.88 95 HIS A N 1
ATOM 718 C CA . HIS A 1 95 ? 5.711 -4.402 4.773 1 98.88 95 HIS A CA 1
ATOM 719 C C . HIS A 1 95 ? 4.605 -5.445 4.902 1 98.88 95 HIS A C 1
ATOM 721 O O . HIS A 1 95 ? 3.424 -5.098 4.957 1 98.88 95 HIS A O 1
ATOM 727 N N . PRO A 1 96 ? 4.934 -6.719 5.031 1 98.44 96 PRO A N 1
ATOM 728 C CA . PRO A 1 96 ? 3.896 -7.754 5.02 1 98.44 96 PRO A CA 1
ATOM 729 C C . PRO A 1 96 ? 3.01 -7.715 6.266 1 98.44 96 PRO A C 1
ATOM 731 O O . PRO A 1 96 ? 1.905 -8.266 6.258 1 98.44 96 PRO A O 1
ATOM 734 N N . GLU A 1 97 ? 3.441 -7.098 7.297 1 98.19 97 GLU A N 1
ATOM 735 C CA . GLU A 1 97 ? 2.645 -6.969 8.516 1 98.19 97 GLU A CA 1
ATOM 736 C C . GLU A 1 97 ? 2.162 -5.535 8.711 1 98.19 97 GLU A C 1
ATOM 738 O O . GLU A 1 97 ? 1.755 -5.156 9.812 1 98.19 97 GLU A O 1
ATOM 743 N N . GLY A 1 98 ? 2.35 -4.711 7.75 1 98.38 98 GLY A N 1
ATOM 744 C CA . GLY A 1 98 ? 1.827 -3.354 7.75 1 98.38 98 GLY A CA 1
ATOM 745 C C . GLY A 1 98 ? 0.404 -3.262 7.234 1 98.38 98 GLY A C 1
ATOM 746 O O . GLY A 1 98 ? -0.264 -4.281 7.055 1 98.38 98 GLY A O 1
ATOM 747 N N . ALA A 1 99 ? 0.11 -2.062 7.055 1 98.56 99 ALA A N 1
ATOM 748 C CA . ALA A 1 99 ? 0.707 -0.755 7.316 1 98.56 99 ALA A CA 1
ATOM 749 C C . ALA A 1 99 ? 0.072 -0.096 8.539 1 98.56 99 ALA A C 1
ATOM 751 O O . ALA A 1 99 ? -1.009 -0.498 8.977 1 98.56 99 ALA A O 1
ATOM 752 N N . HIS A 1 100 ? 0.717 1.016 9.148 1 98.81 100 HIS A N 1
ATOM 753 C CA . HIS A 1 100 ? -0.076 1.955 9.938 1 98.81 100 HIS A CA 1
ATOM 754 C C . HIS A 1 100 ? -1.299 2.43 9.156 1 98.81 100 HIS A C 1
ATOM 756 O O . HIS A 1 100 ? -1.245 2.566 7.934 1 98.81 100 HIS A O 1
ATOM 762 N N . ALA A 1 101 ? -2.316 2.773 9.922 1 98.75 101 ALA A N 1
ATOM 763 C CA . ALA A 1 101 ? -3.51 3.301 9.266 1 98.75 101 ALA A CA 1
ATOM 764 C C . ALA A 1 101 ? -3.207 4.613 8.547 1 98.75 101 ALA A C 1
ATOM 766 O O . ALA A 1 101 ? -3.82 4.926 7.523 1 98.75 101 ALA A O 1
ATOM 767 N N . GLY A 1 102 ? -2.264 5.371 9.016 1 98.94 102 GLY A N 1
ATOM 768 C CA . GLY A 1 102 ? -1.945 6.688 8.484 1 98.94 102 GLY A CA 1
ATOM 769 C C . GLY A 1 102 ? -0.873 6.652 7.41 1 98.94 102 GLY A C 1
ATOM 770 O O . GLY A 1 102 ? -0.459 7.695 6.902 1 98.94 102 GLY A O 1
ATOM 771 N N . ASP A 1 103 ? -0.318 5.449 7.051 1 98.94 103 ASP A N 1
ATOM 772 C CA . ASP A 1 103 ? 0.661 5.348 5.973 1 98.94 103 ASP A CA 1
ATOM 773 C C . ASP A 1 103 ? 0.008 5.582 4.613 1 98.94 103 ASP A C 1
ATOM 775 O O . ASP A 1 103 ? -1.011 4.965 4.293 1 98.94 103 ASP A O 1
ATOM 779 N N . LEU A 1 104 ? 0.589 6.52 3.828 1 98.94 104 LEU A N 1
ATOM 780 C CA . LEU A 1 104 ? 0.053 6.914 2.529 1 98.94 104 LEU A CA 1
ATOM 781 C C . LEU A 1 104 ? 1.103 6.75 1.436 1 98.94 104 LEU A C 1
ATOM 783 O O . LEU A 1 104 ? 2.289 6.586 1.728 1 98.94 104 LEU A O 1
ATOM 787 N N . PRO A 1 105 ? 0.658 6.715 0.129 1 98.88 105 PRO A N 1
ATOM 788 C CA . PRO A 1 105 ? 1.637 6.746 -0.96 1 98.88 105 PRO A CA 1
ATOM 789 C C . PRO A 1 105 ? 2.537 7.977 -0.911 1 98.88 105 PRO A C 1
ATOM 791 O O . PRO A 1 105 ? 2.184 8.977 -0.287 1 98.88 105 PRO A O 1
ATOM 794 N N . ASN A 1 106 ? 3.693 7.844 -1.579 1 98.94 106 ASN A N 1
ATOM 795 C CA . ASN A 1 106 ? 4.566 9 -1.731 1 98.94 106 ASN A CA 1
ATOM 796 C C . ASN A 1 106 ? 3.963 10.039 -2.672 1 98.94 106 ASN A C 1
ATOM 798 O O . ASN A 1 106 ? 3.123 9.711 -3.512 1 98.94 106 ASN A O 1
ATOM 802 N N . LEU A 1 107 ? 4.387 11.25 -2.498 1 98.94 107 LEU A N 1
ATOM 803 C CA . LEU A 1 107 ? 4.145 12.312 -3.473 1 98.94 107 LEU A CA 1
ATOM 804 C C . LEU A 1 107 ? 5.285 12.391 -4.48 1 98.94 107 LEU A C 1
ATOM 806 O O . LEU A 1 107 ? 6.43 12.062 -4.156 1 98.94 107 LEU A O 1
ATOM 810 N N . ILE A 1 108 ? 4.945 12.789 -5.684 1 98.94 108 ILE A N 1
ATOM 811 C CA . ILE A 1 108 ? 5.93 13.172 -6.691 1 98.94 108 ILE A CA 1
ATOM 812 C C . ILE A 1 108 ? 5.773 14.656 -7.027 1 98.94 108 ILE A C 1
ATOM 814 O O . ILE A 1 108 ? 4.82 15.047 -7.711 1 98.94 108 ILE A O 1
ATOM 818 N N . VAL A 1 109 ? 6.672 15.43 -6.5 1 98.94 109 VAL A N 1
ATOM 819 C CA . VAL A 1 109 ? 6.629 16.875 -6.703 1 98.94 109 VAL A CA 1
ATOM 820 C C . VAL A 1 109 ? 7.387 17.234 -7.977 1 98.94 109 VAL A C 1
ATOM 822 O O . VAL A 1 109 ? 8.508 16.766 -8.203 1 98.94 109 VAL A O 1
ATOM 825 N N . LYS A 1 110 ? 6.766 18.094 -8.766 1 98.88 110 LYS A N 1
ATOM 826 C CA . LYS A 1 110 ? 7.352 18.5 -10.039 1 98.88 110 LYS A CA 1
ATOM 827 C C . LYS A 1 110 ? 8.508 19.484 -9.82 1 98.88 110 LYS A C 1
ATOM 829 O O . LYS A 1 110 ? 8.688 20 -8.711 1 98.88 110 LYS A O 1
ATOM 834 N N . GLU A 1 111 ? 9.227 19.734 -10.867 1 98.81 111 GLU A N 1
ATOM 835 C CA . GLU A 1 111 ? 10.391 20.609 -10.828 1 98.81 111 GLU A CA 1
ATOM 836 C C . GLU A 1 111 ? 10.008 22.016 -10.359 1 98.81 111 GLU A C 1
ATOM 838 O O . GLU A 1 111 ? 10.805 22.688 -9.703 1 98.81 111 GLU A O 1
ATOM 843 N N . ASP A 1 112 ? 8.812 22.484 -10.688 1 98.75 112 ASP A N 1
ATOM 844 C CA . ASP A 1 112 ? 8.391 23.844 -10.328 1 98.75 112 ASP A CA 1
ATOM 845 C C . ASP A 1 112 ? 7.875 23.891 -8.898 1 98.75 112 ASP A C 1
ATOM 847 O O . ASP A 1 112 ? 7.355 24.922 -8.453 1 98.75 112 ASP A O 1
ATOM 851 N N . GLY A 1 113 ? 7.93 22.734 -8.172 1 98.88 113 GLY A N 1
ATOM 852 C CA . GLY A 1 113 ? 7.57 22.672 -6.766 1 98.88 113 GLY A CA 1
ATOM 853 C C . GLY A 1 113 ? 6.098 22.391 -6.535 1 98.88 113 GLY A C 1
ATOM 854 O O . GLY A 1 113 ? 5.613 22.469 -5.406 1 98.88 113 GLY A O 1
ATOM 855 N N . THR A 1 114 ? 5.375 22.031 -7.633 1 98.94 114 THR A N 1
ATOM 856 C CA . THR A 1 114 ? 3.943 21.797 -7.504 1 98.94 114 THR A CA 1
ATOM 857 C C . THR A 1 114 ? 3.635 20.297 -7.488 1 98.94 114 THR A C 1
ATOM 859 O O . THR A 1 114 ? 4.391 19.5 -8.039 1 98.94 114 THR A O 1
ATOM 862 N N . VAL A 1 115 ? 2.57 19.938 -6.852 1 98.94 115 VAL A N 1
ATOM 863 C CA . VAL A 1 115 ? 2.018 18.594 -6.895 1 98.94 115 VAL A CA 1
ATOM 864 C C . VAL A 1 115 ? 0.494 18.656 -6.844 1 98.94 115 VAL A C 1
ATOM 866 O O . VAL A 1 115 ? -0.077 19.375 -6.031 1 98.94 115 VAL A O 1
ATOM 869 N N . LYS A 1 116 ? -0.123 17.984 -7.73 1 98.88 116 LYS A N 1
ATOM 870 C CA . LYS A 1 116 ? -1.569 17.797 -7.812 1 98.88 116 LYS A CA 1
ATOM 871 C C . LYS A 1 116 ? -1.92 16.328 -8.102 1 98.88 116 LYS A C 1
ATOM 873 O O . LYS A 1 116 ? -1.63 15.82 -9.18 1 98.88 116 LYS A O 1
ATOM 878 N N . VAL A 1 117 ? -2.506 15.711 -7.18 1 98.81 117 VAL A N 1
ATOM 879 C CA . VAL A 1 117 ? -2.805 14.289 -7.316 1 98.81 117 VAL A CA 1
ATOM 880 C C . VAL A 1 117 ? -3.941 13.906 -6.371 1 98.81 117 VAL A C 1
ATOM 882 O O . VAL A 1 117 ? -4.207 14.609 -5.395 1 98.81 117 VAL A O 1
ATOM 885 N N . GLN A 1 118 ? -4.645 12.906 -6.684 1 98.56 118 GLN A N 1
ATOM 886 C CA . GLN A 1 118 ? -5.707 12.359 -5.844 1 98.56 118 GLN A CA 1
ATOM 887 C C . GLN A 1 118 ? -5.473 10.875 -5.559 1 98.56 118 GLN A C 1
ATOM 889 O O . GLN A 1 118 ? -5.059 10.125 -6.445 1 98.56 118 GLN A O 1
ATOM 894 N N . PHE A 1 119 ? -5.738 10.469 -4.305 1 98 119 PHE A N 1
ATOM 895 C CA . PHE A 1 119 ? -5.773 9.039 -3.996 1 98 119 PHE A CA 1
ATOM 896 C C . PHE A 1 119 ? -6.641 8.773 -2.771 1 98 119 PHE A C 1
ATOM 898 O O . PHE A 1 119 ? -7.137 9.711 -2.139 1 98 119 PHE A O 1
ATOM 905 N N . ILE A 1 120 ? -6.891 7.5 -2.553 1 97.88 120 ILE A N 1
ATOM 906 C CA . ILE A 1 120 ? -7.734 7.074 -1.44 1 97.88 120 ILE A CA 1
ATOM 907 C C . ILE A 1 120 ? -6.859 6.52 -0.316 1 97.88 120 ILE A C 1
ATOM 909 O O . ILE A 1 120 ? -5.91 5.773 -0.569 1 97.88 120 ILE A O 1
ATOM 913 N N . ALA A 1 121 ? -7.09 6.984 0.839 1 98.69 121 ALA A N 1
ATOM 914 C CA . ALA A 1 121 ? -6.598 6.344 2.055 1 98.69 121 ALA A CA 1
ATOM 915 C C . ALA A 1 121 ? -7.602 5.324 2.584 1 98.69 121 ALA A C 1
ATOM 917 O O . ALA A 1 121 ? -8.586 5.691 3.236 1 98.69 121 ALA A O 1
ATOM 918 N N . PRO A 1 122 ? -7.328 4.094 2.422 1 97.62 122 PRO A N 1
ATOM 919 C CA . PRO A 1 122 ? -8.375 3.102 2.66 1 97.62 122 PRO A CA 1
ATOM 920 C C . PRO A 1 122 ? -8.523 2.734 4.137 1 97.62 122 PRO A C 1
ATOM 922 O O . PRO A 1 122 ? -9.508 2.107 4.527 1 97.62 122 PRO A O 1
ATOM 925 N N . ASN A 1 123 ? -7.574 3.08 4.988 1 98.12 123 ASN A N 1
ATOM 926 C CA . ASN A 1 123 ? -7.535 2.533 6.34 1 98.12 123 ASN A CA 1
ATOM 927 C C . ASN A 1 123 ? -7.977 3.564 7.375 1 98.12 123 ASN A C 1
ATOM 929 O O . ASN A 1 123 ? -7.727 3.395 8.57 1 98.12 123 ASN A O 1
ATOM 933 N N . VAL A 1 124 ? -8.562 4.672 6.902 1 98.62 124 VAL A N 1
ATOM 934 C CA . VAL A 1 124 ? -9.031 5.711 7.812 1 98.62 124 VAL A CA 1
ATOM 935 C C . VAL A 1 124 ? -10.43 6.164 7.402 1 98.62 124 VAL A C 1
ATOM 937 O O . VAL A 1 124 ? -10.914 5.801 6.332 1 98.62 124 VAL A O 1
ATOM 940 N N . ASN A 1 125 ? -11.07 6.84 8.289 1 98.06 125 ASN A N 1
ATOM 941 C CA . ASN A 1 125 ? -12.359 7.465 8.023 1 98.06 125 ASN A CA 1
ATOM 942 C C . ASN A 1 125 ? -12.484 8.812 8.734 1 98.06 125 ASN A C 1
ATOM 944 O O . ASN A 1 125 ? -11.695 9.125 9.625 1 98.06 125 ASN A O 1
ATOM 948 N N . LEU A 1 126 ? -13.414 9.633 8.203 1 98 126 LEU A N 1
ATOM 949 C CA . LEU A 1 126 ? -13.664 10.945 8.789 1 98 126 LEU A CA 1
ATOM 950 C C . LEU A 1 126 ? -14.773 10.875 9.828 1 98 126 LEU A C 1
ATOM 952 O O . LEU A 1 126 ? -15.883 11.359 9.586 1 98 126 LEU A O 1
ATOM 956 N N . SER A 1 127 ? -14.453 10.367 10.977 1 97 127 SER A N 1
ATOM 957 C CA . SER A 1 127 ? -15.391 10.203 12.086 1 97 127 SER A CA 1
ATOM 958 C C . SER A 1 127 ? -14.656 10.094 13.414 1 97 127 SER A C 1
ATOM 960 O O . SER A 1 127 ? -13.43 10.258 13.469 1 97 127 SER A O 1
ATOM 962 N N . GLU A 1 128 ? -15.383 9.852 14.438 1 96.44 128 GLU A N 1
ATOM 963 C CA . GLU A 1 128 ? -14.82 9.633 15.766 1 96.44 128 GLU A CA 1
ATOM 964 C C . GLU A 1 128 ? -14.773 8.148 16.109 1 96.44 128 GLU A C 1
ATOM 966 O O . GLU A 1 128 ? -14.523 7.785 17.266 1 96.44 128 GLU A O 1
ATOM 971 N N . GLU A 1 129 ? -15.031 7.34 15.172 1 95.69 129 GLU A N 1
ATOM 972 C CA . GLU A 1 129 ? -15.086 5.895 15.383 1 95.69 129 GLU A CA 1
ATOM 973 C C . GLU A 1 129 ? -13.711 5.258 15.203 1 95.69 129 GLU A C 1
ATOM 975 O O . GLU A 1 129 ? -12.703 5.961 15.094 1 95.69 129 GLU A O 1
ATOM 980 N N . LYS A 1 130 ? -13.688 3.906 15.211 1 95.94 130 LYS A N 1
ATOM 981 C CA . LYS A 1 130 ? -12.438 3.184 14.984 1 95.94 130 LYS A CA 1
ATOM 982 C C . LYS A 1 130 ? -11.781 3.617 13.68 1 95.94 130 LYS A C 1
ATOM 984 O O . LYS A 1 130 ? -12.445 3.729 12.648 1 95.94 130 LYS A O 1
ATOM 989 N N . ASN A 1 131 ? -10.492 3.871 13.766 1 98.31 131 ASN A N 1
ATOM 990 C CA . ASN A 1 131 ? -9.703 4.352 12.633 1 98.31 131 ASN A CA 1
ATOM 991 C C . ASN A 1 131 ? -10.188 5.719 12.156 1 98.31 131 ASN A C 1
ATOM 993 O O . ASN A 1 131 ? -9.898 6.121 11.023 1 98.31 131 ASN A O 1
ATOM 997 N N . GLY A 1 132 ? -10.992 6.383 12.984 1 98.25 132 GLY A N 1
ATOM 998 C CA . GLY A 1 132 ? -11.469 7.727 12.688 1 98.25 132 GLY A CA 1
ATOM 999 C C . GLY A 1 132 ? -10.445 8.805 13 1 9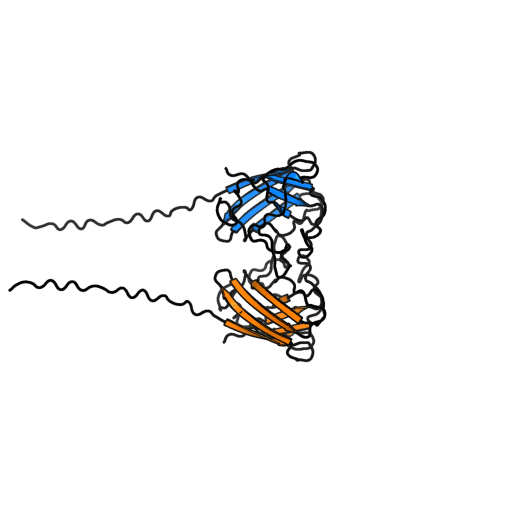8.25 132 GLY A C 1
ATOM 1000 O O . GLY A 1 132 ? -9.742 8.734 14.008 1 98.25 132 GLY A O 1
ATOM 1001 N N . LEU A 1 133 ? -10.422 9.82 12.188 1 98.75 133 LEU A N 1
ATOM 1002 C CA . LEU A 1 133 ? -9.367 10.836 12.258 1 98.75 133 LEU A CA 1
ATOM 1003 C C . LEU A 1 133 ? -9.75 11.945 13.227 1 98.75 133 LEU A C 1
ATOM 1005 O O . LEU A 1 133 ? -8.93 12.812 13.531 1 98.75 133 LEU A O 1
ATOM 1009 N N . PHE A 1 134 ? -10.977 11.922 13.719 1 98.06 134 PHE A N 1
ATOM 1010 C CA . PHE A 1 134 ? -11.398 12.922 14.695 1 98.06 134 PHE A CA 1
ATOM 1011 C C . PHE A 1 134 ? -11.219 12.406 16.109 1 98.06 134 PHE A C 1
ATOM 1013 O O . PHE A 1 134 ? -12.188 12.297 16.875 1 98.06 134 PHE A O 1
ATOM 1020 N N . THR A 1 135 ? -10.008 12.156 16.453 1 97.56 135 THR A N 1
ATOM 1021 C CA . THR A 1 135 ? -9.672 11.688 17.797 1 97.56 135 THR A CA 1
ATOM 1022 C C . THR A 1 135 ? -9.648 12.852 18.781 1 97.56 135 THR A C 1
ATOM 1024 O O . THR A 1 135 ? -9.703 14.016 18.391 1 97.56 135 THR A O 1
ATOM 1027 N N . LYS A 1 136 ? -9.484 12.523 20.016 1 96.56 136 LYS A N 1
ATOM 1028 C CA . LYS A 1 136 ? -9.43 13.539 21.062 1 96.56 136 LYS A CA 1
ATOM 1029 C C . LYS A 1 136 ? -8.227 14.461 20.875 1 96.56 136 LYS A C 1
ATOM 1031 O O . LYS A 1 136 ? -8.328 15.672 21.094 1 96.56 136 LYS A O 1
ATOM 1036 N N . GLU A 1 137 ? -7.094 13.906 20.516 1 96.94 137 GLU A N 1
ATOM 1037 C CA . GLU A 1 137 ? -5.871 14.688 20.344 1 96.94 137 GLU A CA 1
ATOM 1038 C C . GLU A 1 137 ? -5.785 15.266 18.922 1 96.94 137 GLU A C 1
ATOM 1040 O O . GLU A 1 137 ? -4.836 15.984 18.609 1 96.94 137 GLU A O 1
ATOM 1045 N N . GLY A 1 138 ? -6.758 14.945 18.078 1 97.75 138 GLY A N 1
ATOM 1046 C CA . GLY A 1 138 ? -6.699 15.336 16.688 1 97.75 138 GLY A CA 1
ATOM 1047 C C . GLY A 1 138 ? -5.684 14.539 15.883 1 97.75 138 GLY A C 1
ATOM 1048 O O . GLY A 1 138 ? -5.027 13.641 16.422 1 97.75 138 GLY A O 1
ATOM 1049 N N . THR A 1 139 ? -5.633 14.797 14.57 1 98.88 139 THR A N 1
ATOM 1050 C CA . THR A 1 139 ? -4.656 14.219 13.648 1 98.88 139 THR A CA 1
ATOM 1051 C C . THR A 1 139 ? -4.129 15.273 12.68 1 98.88 139 THR A C 1
ATOM 1053 O O . THR A 1 139 ? -4.66 16.391 12.617 1 98.88 139 THR A O 1
ATOM 1056 N N . SER A 1 140 ? -3.094 14.938 12.016 1 98.94 140 SER A N 1
ATOM 1057 C CA . SER A 1 140 ? -2.467 15.859 11.07 1 98.94 140 SER A CA 1
ATOM 1058 C C . SER A 1 140 ? -1.834 15.117 9.906 1 98.94 140 SER A C 1
ATOM 1060 O O . SER A 1 140 ? -1.598 13.906 9.984 1 98.94 140 SER A O 1
ATOM 1062 N N . ILE A 1 141 ? -1.699 15.781 8.797 1 99 141 ILE A N 1
ATOM 1063 C CA . ILE A 1 141 ? -0.927 15.297 7.664 1 99 141 ILE A CA 1
ATOM 1064 C C . ILE A 1 141 ? 0.486 15.875 7.711 1 99 141 ILE A C 1
ATOM 1066 O O . ILE A 1 141 ? 0.665 17.078 7.918 1 99 141 ILE A O 1
ATOM 1070 N N . VAL A 1 142 ? 1.467 15.016 7.57 1 99 142 VAL A N 1
ATOM 1071 C CA . VAL A 1 142 ? 2.859 15.453 7.57 1 99 142 VAL A CA 1
ATOM 1072 C C . VAL A 1 142 ? 3.545 14.992 6.285 1 99 142 VAL A C 1
ATOM 1074 O O . VAL A 1 142 ? 3.369 13.852 5.848 1 99 142 VAL A O 1
ATOM 1077 N N . ILE A 1 143 ? 4.234 15.922 5.648 1 99 143 ILE A N 1
ATOM 1078 C CA . ILE A 1 143 ? 5.094 15.625 4.508 1 99 143 ILE A CA 1
ATOM 1079 C C . ILE A 1 143 ? 6.559 15.648 4.941 1 99 143 ILE A C 1
ATOM 1081 O O . ILE A 1 143 ? 6.98 16.547 5.668 1 99 143 ILE A O 1
ATOM 1085 N N . HIS A 1 144 ? 7.316 14.664 4.516 1 98.94 144 HIS A N 1
ATOM 1086 C CA . HIS A 1 144 ? 8.711 14.516 4.898 1 98.94 144 HIS A CA 1
ATOM 1087 C C . HIS A 1 144 ? 9.641 14.922 3.762 1 98.94 144 HIS A C 1
ATOM 1089 O O . HIS A 1 144 ? 9.211 15.062 2.617 1 98.94 144 HIS A O 1
ATOM 1095 N N . GLU A 1 145 ? 10.859 15.094 4.133 1 98.81 145 GLU A N 1
ATOM 1096 C CA . GLU A 1 145 ? 11.883 15.547 3.197 1 98.81 145 GLU A CA 1
ATOM 1097 C C . GLU A 1 145 ? 12.18 14.477 2.15 1 98.81 145 GLU A C 1
ATOM 1099 O O . GLU A 1 145 ? 12.359 14.789 0.971 1 98.81 145 GLU A O 1
ATOM 1104 N N . GLY A 1 146 ? 12.273 13.25 2.521 1 98.75 146 GLY A N 1
ATOM 1105 C CA . GLY A 1 146 ? 12.555 12.141 1.626 1 98.75 146 GLY A CA 1
ATOM 1106 C C . GLY A 1 146 ? 11.359 11.234 1.41 1 98.75 146 GLY A C 1
ATOM 1107 O O . GLY A 1 146 ? 10.305 11.43 2.021 1 98.75 146 GLY A O 1
ATOM 1108 N N . LYS A 1 147 ? 11.516 10.336 0.496 1 98.88 147 LYS A N 1
ATOM 1109 C CA . LYS A 1 147 ? 10.461 9.359 0.242 1 98.88 147 LYS A CA 1
ATOM 1110 C C . LYS A 1 147 ? 10.383 8.32 1.357 1 98.88 147 LYS A C 1
ATOM 1112 O O . LYS A 1 147 ? 11.375 8.086 2.059 1 98.88 147 LYS A O 1
ATOM 1117 N N . ASP A 1 148 ? 9.195 7.766 1.584 1 98.94 148 ASP A N 1
ATOM 1118 C CA . ASP A 1 148 ? 9.008 6.559 2.383 1 98.94 148 ASP A CA 1
ATOM 1119 C C . ASP A 1 148 ? 9.5 5.324 1.635 1 98.94 148 ASP A C 1
ATOM 1121 O O . ASP A 1 148 ? 9.141 5.113 0.474 1 98.94 148 ASP A O 1
ATOM 1125 N N . ASP A 1 149 ? 10.258 4.477 2.271 1 98.75 149 ASP A N 1
ATOM 1126 C CA . ASP A 1 149 ? 10.719 3.281 1.578 1 98.75 149 ASP A CA 1
ATOM 1127 C C . ASP A 1 149 ? 9.711 2.143 1.708 1 98.75 149 ASP A C 1
ATOM 1129 O O . ASP A 1 149 ? 9.867 1.092 1.084 1 98.75 149 ASP A O 1
ATOM 1133 N N . GLY A 1 150 ? 8.703 2.346 2.559 1 98.81 150 GLY A N 1
ATOM 1134 C CA . GLY A 1 150 ? 7.594 1.411 2.662 1 98.81 150 GLY A CA 1
ATOM 1135 C C . GLY A 1 150 ? 7.926 0.183 3.488 1 98.81 150 GLY A C 1
ATOM 1136 O O . GLY A 1 150 ? 7.113 -0.74 3.59 1 98.81 150 GLY A O 1
ATOM 1137 N N . MET A 1 151 ? 9.117 0.157 4.152 1 98.69 151 MET A N 1
ATOM 1138 C CA . MET A 1 151 ? 9.547 -1.082 4.797 1 98.69 151 MET A CA 1
ATOM 1139 C C . MET A 1 151 ? 10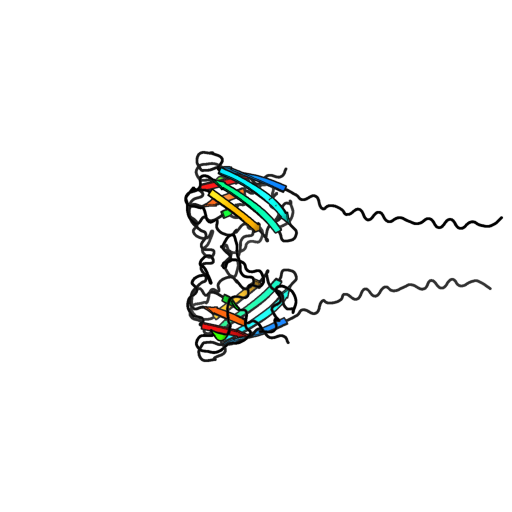.156 -0.804 6.164 1 98.69 151 MET A C 1
ATOM 1141 O O . MET A 1 151 ? 9.82 -1.467 7.145 1 98.69 151 MET A O 1
ATOM 1145 N N . SER A 1 152 ? 11.039 0.186 6.246 1 98.56 152 SER A N 1
ATOM 1146 C CA . SER A 1 152 ? 11.836 0.389 7.449 1 98.56 152 SER A CA 1
ATOM 1147 C C . SER A 1 152 ? 10.977 0.885 8.609 1 98.56 152 SER A C 1
ATOM 1149 O O . SER A 1 152 ? 10 1.611 8.398 1 98.56 152 SER A O 1
ATOM 1151 N N . GLN A 1 153 ? 11.367 0.424 9.75 1 98.31 153 GLN A N 1
ATOM 1152 C CA . GLN A 1 153 ? 10.703 0.854 10.977 1 98.31 153 GLN A CA 1
ATOM 1153 C C . GLN A 1 153 ? 11.461 1.998 11.641 1 98.31 153 GLN A C 1
ATOM 1155 O O . GLN A 1 153 ? 12.688 2.061 11.562 1 98.31 153 GLN A O 1
ATOM 1160 N N . PRO A 1 154 ? 10.852 2.873 12.328 1 98 154 PRO A N 1
ATOM 1161 C CA . PRO A 1 154 ? 9.406 2.9 12.594 1 98 154 PRO A CA 1
ATOM 1162 C C . PRO A 1 154 ? 8.625 3.676 11.531 1 98 154 PRO A C 1
ATOM 1164 O O . PRO A 1 154 ? 7.395 3.688 11.555 1 98 154 PRO A O 1
ATOM 1167 N N . ALA A 1 155 ? 9.328 4.328 10.539 1 97.94 155 ALA A N 1
ATOM 1168 C CA . ALA A 1 155 ? 8.547 5.324 9.812 1 97.94 155 ALA A CA 1
ATOM 1169 C C . ALA A 1 155 ? 8.992 5.414 8.359 1 97.94 155 ALA A C 1
ATOM 1171 O O . ALA A 1 155 ? 8.68 6.387 7.664 1 97.94 155 ALA A O 1
ATOM 1172 N N . GLY A 1 156 ? 9.812 4.441 7.871 1 98.62 156 GLY A N 1
ATOM 1173 C CA . GLY A 1 156 ? 10.086 4.332 6.445 1 98.62 156 GLY A CA 1
ATOM 1174 C C . GLY A 1 156 ? 11.281 5.145 6.004 1 98.62 156 GLY A C 1
ATOM 1175 O O . GLY A 1 156 ? 11.461 5.41 4.812 1 98.62 156 GLY A O 1
ATOM 1176 N N . ASN A 1 157 ? 12.125 5.613 6.969 1 98.5 157 ASN A N 1
ATOM 1177 C CA . ASN A 1 157 ? 13.344 6.367 6.68 1 98.5 157 ASN A CA 1
ATOM 1178 C C . ASN A 1 157 ? 13.055 7.574 5.797 1 98.5 157 ASN A C 1
ATOM 1180 O O . ASN A 1 157 ? 13.773 7.824 4.824 1 98.5 157 ASN A O 1
ATOM 1184 N N . ALA A 1 158 ? 12.078 8.336 6.137 1 98.44 158 ALA A N 1
ATOM 1185 C CA . ALA A 1 158 ? 11.594 9.406 5.27 1 98.44 158 ALA A CA 1
ATOM 1186 C C . ALA A 1 158 ? 12.273 10.734 5.598 1 98.44 158 ALA A C 1
ATOM 1188 O O . ALA A 1 158 ? 12.078 11.727 4.902 1 98.44 158 ALA A O 1
ATOM 1189 N N . GLY A 1 159 ? 13.109 10.805 6.66 1 98.38 159 GLY A N 1
ATOM 1190 C CA . GLY A 1 159 ? 13.844 12.016 6.996 1 98.38 159 GLY A CA 1
ATOM 1191 C C . GLY A 1 159 ? 13 13.047 7.723 1 98.38 159 GLY A C 1
ATOM 1192 O O . GLY A 1 159 ? 12 12.703 8.352 1 98.38 159 GLY A O 1
ATOM 1193 N N . LYS A 1 160 ? 13.344 14.289 7.648 1 98.38 160 LYS A N 1
ATOM 1194 C CA . LYS A 1 160 ? 12.742 15.367 8.422 1 98.38 160 LYS A CA 1
ATOM 1195 C C . LYS A 1 160 ? 11.32 15.656 7.949 1 98.38 160 LYS A C 1
ATOM 1197 O O . LYS A 1 160 ? 10.977 15.391 6.797 1 98.38 160 LYS A O 1
ATOM 1202 N N . ARG A 1 161 ? 10.57 16.188 8.898 1 98.94 161 ARG A N 1
ATOM 1203 C CA . ARG A 1 161 ? 9.242 16.703 8.57 1 98.94 161 ARG A CA 1
ATOM 1204 C C . ARG A 1 161 ? 9.328 18.109 8 1 98.94 161 ARG A C 1
ATOM 1206 O O . ARG A 1 161 ? 9.867 19.016 8.648 1 98.94 161 ARG A O 1
ATOM 1213 N N . ILE A 1 162 ? 8.742 18.344 6.812 1 98.94 162 ILE A N 1
ATOM 1214 C CA . ILE A 1 162 ? 9.008 19.625 6.18 1 98.94 162 ILE A CA 1
ATOM 1215 C C . ILE A 1 162 ? 7.699 20.375 5.965 1 98.94 162 ILE A C 1
ATOM 1217 O O . ILE A 1 162 ? 7.703 21.562 5.613 1 98.94 162 ILE A O 1
ATOM 1221 N N . ALA A 1 163 ? 6.574 19.719 6.145 1 98.94 163 ALA A N 1
ATOM 1222 C CA . ALA A 1 163 ? 5.258 20.344 6.062 1 98.94 163 ALA A CA 1
ATOM 1223 C C . ALA A 1 163 ? 4.254 19.641 6.973 1 98.94 163 ALA A C 1
ATOM 1225 O O . ALA A 1 163 ? 4.422 18.469 7.293 1 98.94 163 ALA A O 1
ATOM 1226 N N . CYS A 1 164 ? 3.252 20.359 7.348 1 98.94 164 CYS A N 1
ATOM 1227 C CA . CYS A 1 164 ? 2.262 19.812 8.273 1 98.94 164 CYS A CA 1
ATOM 1228 C C . CYS A 1 164 ? 0.93 20.547 8.125 1 98.94 164 CYS A C 1
ATOM 1230 O O . CYS A 1 164 ? 0.902 21.75 7.883 1 98.94 164 CYS A O 1
ATOM 1232 N N . GLY A 1 165 ? -0.134 19.875 8.195 1 98.94 165 GLY A N 1
ATOM 1233 C CA . GLY A 1 165 ? -1.477 20.422 8.242 1 98.94 165 GLY A CA 1
ATOM 1234 C C . GLY A 1 165 ? -2.398 19.688 9.188 1 98.94 165 GLY A C 1
ATOM 1235 O O . GLY A 1 165 ? -2.406 18.453 9.219 1 98.94 165 GLY A O 1
ATOM 1236 N N . ILE A 1 166 ? -3.223 20.422 9.93 1 98.88 166 ILE A N 1
ATOM 1237 C CA . ILE A 1 166 ? -4.098 19.844 10.938 1 98.88 166 ILE A CA 1
ATOM 1238 C C . ILE A 1 166 ? -5.402 19.391 10.297 1 98.88 166 ILE A C 1
ATOM 1240 O O . ILE A 1 166 ? -5.984 20.094 9.477 1 98.88 166 ILE A O 1
ATOM 1244 N N . ILE A 1 167 ? -5.773 18.203 10.594 1 98.69 167 ILE A N 1
ATOM 1245 C CA . ILE A 1 167 ? -7.086 17.703 10.195 1 98.69 167 ILE A CA 1
ATOM 1246 C C . ILE A 1 167 ? -8.133 18.125 11.219 1 98.69 167 ILE A C 1
ATOM 1248 O O . ILE A 1 167 ? -8.125 17.641 12.359 1 98.69 167 ILE A O 1
ATOM 1252 N N . LYS A 1 168 ? -9.031 18.953 10.852 1 89.44 168 LYS A N 1
ATOM 1253 C CA . LYS A 1 168 ? -10.039 19.5 11.758 1 89.44 168 LYS A CA 1
ATOM 1254 C C . LYS A 1 168 ? -11.453 19.172 11.273 1 89.44 168 LYS A C 1
ATOM 1256 O O . LYS A 1 168 ? -11.742 19.25 10.078 1 89.44 168 LYS A O 1
ATOM 1261 N N . LYS A 1 169 ? -12.148 18.766 12.344 1 84.69 169 LYS A N 1
ATOM 1262 C CA . LYS A 1 169 ? -13.57 18.594 12.086 1 84.69 169 LYS A CA 1
ATOM 1263 C C . LYS A 1 169 ? -14.242 19.922 11.773 1 84.69 169 LYS A C 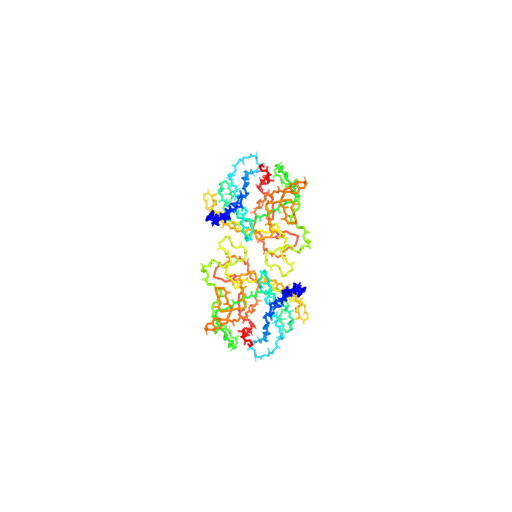1
ATOM 1265 O O . LYS A 1 169 ? -13.922 20.953 12.375 1 84.69 169 LYS A O 1
ATOM 1270 N N . ARG A 1 170 ? -15.023 20.047 10.578 1 67.5 170 ARG A N 1
ATOM 1271 C CA . ARG A 1 170 ? -15.805 21.266 10.367 1 67.5 170 ARG A CA 1
ATOM 1272 C C . ARG A 1 170 ? -16.984 21.312 11.328 1 67.5 170 ARG A C 1
ATOM 1274 O O . ARG A 1 170 ? -17.547 20.281 11.703 1 67.5 170 ARG A O 1
ATOM 1281 N N . MET B 1 1 ? -71.188 -23 15.141 1 35.44 1 MET B N 1
ATOM 1282 C CA . MET B 1 1 ? -70.062 -23.234 14.305 1 35.44 1 MET B CA 1
ATOM 1283 C C . MET B 1 1 ? -68.938 -22.203 14.602 1 35.44 1 MET B C 1
ATOM 1285 O O . MET B 1 1 ? -69.125 -21.016 14.32 1 35.44 1 MET B O 1
ATOM 1289 N N . ARG B 1 2 ? -68.25 -22.312 15.797 1 50 2 ARG B N 1
ATOM 1290 C CA . ARG B 1 2 ? -67.188 -21.484 16.297 1 50 2 ARG B CA 1
ATOM 1291 C C . ARG B 1 2 ? -66.062 -21.406 15.281 1 50 2 ARG B C 1
ATOM 1293 O O . ARG B 1 2 ? -65.562 -22.438 14.805 1 50 2 ARG B O 1
ATOM 1300 N N . GLN B 1 3 ? -65.938 -20.297 14.492 1 48.5 3 GLN B N 1
ATOM 1301 C CA . GLN B 1 3 ? -64.875 -20.031 13.531 1 48.5 3 GLN B CA 1
ATOM 1302 C C . GLN B 1 3 ? -63.469 -20.109 14.211 1 48.5 3 GLN B C 1
ATOM 1304 O O . GLN B 1 3 ? -63.25 -19.438 15.211 1 48.5 3 GLN B O 1
ATOM 1309 N N . VAL B 1 4 ? -62.812 -21.266 14.219 1 53.84 4 VAL B N 1
ATOM 1310 C CA . VAL B 1 4 ? -61.438 -21.469 14.641 1 53.84 4 VAL B CA 1
ATOM 1311 C C . VAL B 1 4 ? -60.5 -20.688 13.727 1 53.84 4 VAL B C 1
ATOM 1313 O O . VAL B 1 4 ? -60.469 -20.922 12.516 1 53.84 4 VAL B O 1
ATOM 1316 N N . ILE B 1 5 ? -60.188 -19.422 13.969 1 53.56 5 ILE B N 1
ATOM 1317 C CA . ILE B 1 5 ? -59.156 -18.641 13.305 1 53.56 5 ILE B CA 1
ATOM 1318 C C . ILE B 1 5 ? -57.781 -19.312 13.492 1 53.56 5 ILE B C 1
ATOM 1320 O O . ILE B 1 5 ? -57.344 -19.469 14.625 1 53.56 5 ILE B O 1
ATOM 1324 N N . VAL B 1 6 ? -57.344 -20.25 12.648 1 51.06 6 VAL B N 1
ATOM 1325 C CA . VAL B 1 6 ? -56.031 -20.828 12.648 1 51.06 6 VAL B CA 1
ATOM 1326 C C . VAL B 1 6 ? -55 -19.781 12.266 1 51.06 6 VAL B C 1
ATOM 1328 O O . VAL B 1 6 ? -55.062 -19.188 11.18 1 51.06 6 VAL B O 1
ATOM 1331 N N . CYS B 1 7 ? -54.375 -19.078 13.148 1 50.81 7 CYS B N 1
ATOM 1332 C CA . CYS B 1 7 ? -53.219 -18.203 12.922 1 50.81 7 CYS B CA 1
ATOM 1333 C C . CYS B 1 7 ? -52.062 -18.969 12.312 1 50.81 7 CYS B C 1
ATOM 1335 O O . CYS B 1 7 ? -51.5 -19.859 12.945 1 50.81 7 CYS B O 1
ATOM 1337 N N . VAL B 1 8 ? -51.969 -19.078 11.008 1 52.34 8 VAL B N 1
ATOM 1338 C CA . VAL B 1 8 ? -50.812 -19.641 10.32 1 52.34 8 VAL B CA 1
ATOM 1339 C C . VAL B 1 8 ? -49.562 -18.812 10.656 1 52.34 8 VAL B C 1
ATOM 1341 O O . VAL B 1 8 ? -49.5 -17.625 10.336 1 52.34 8 VAL B O 1
ATOM 1344 N N . VAL B 1 9 ? -48.781 -19.172 11.664 1 53.56 9 VAL B N 1
ATOM 1345 C CA . VAL B 1 9 ? -47.469 -18.609 11.969 1 53.56 9 VAL B CA 1
ATOM 1346 C C . VAL B 1 9 ? -46.531 -18.812 10.781 1 53.56 9 VAL B C 1
ATOM 1348 O O . VAL B 1 9 ? -46.219 -19.938 10.391 1 53.56 9 VAL B O 1
ATOM 1351 N N . LEU B 1 10 ? -46.344 -17.859 9.883 1 53.41 10 LEU B N 1
ATOM 1352 C CA . LEU B 1 10 ? -45.344 -17.844 8.836 1 53.41 10 LEU B CA 1
ATOM 1353 C C . LEU B 1 10 ? -43.938 -17.875 9.438 1 53.41 10 LEU B C 1
ATOM 1355 O O . LEU B 1 10 ? -43.5 -16.922 10.094 1 53.41 10 LEU B O 1
ATOM 1359 N N . LEU B 1 11 ? -43.375 -19.078 9.773 1 50.53 11 LEU B N 1
ATOM 1360 C CA . LEU B 1 11 ? -41.969 -19.234 10.148 1 50.53 11 LEU B CA 1
ATOM 1361 C C . LEU B 1 11 ? -41.031 -18.781 9.023 1 50.53 11 LEU B C 1
ATOM 1363 O O . LEU B 1 11 ? -41 -19.406 7.961 1 50.53 11 LEU B O 1
ATOM 1367 N N . LEU B 1 12 ? -40.719 -17.484 8.906 1 52.28 12 LEU B N 1
ATOM 1368 C CA . LEU B 1 12 ? -39.656 -17 8.031 1 52.28 12 LEU B CA 1
ATOM 1369 C C . LEU B 1 12 ? -38.312 -17.656 8.383 1 52.28 12 LEU B C 1
ATOM 1371 O O . LEU B 1 12 ? -37.75 -17.406 9.453 1 52.28 12 LEU B O 1
ATOM 1375 N N . ILE B 1 13 ? -37.969 -18.875 7.855 1 51.94 13 ILE B N 1
ATOM 1376 C CA . ILE B 1 13 ? -36.656 -19.469 7.883 1 51.94 13 ILE B CA 1
ATOM 1377 C C . ILE B 1 13 ? -35.625 -18.516 7.238 1 51.94 13 ILE B C 1
ATOM 1379 O O . ILE B 1 13 ? -35.656 -18.297 6.023 1 51.94 13 ILE B O 1
ATOM 1383 N N . SER B 1 14 ? -35.156 -17.469 7.852 1 51.59 14 SER B N 1
ATOM 1384 C CA . SER B 1 14 ? -34 -16.719 7.395 1 51.59 14 SER B CA 1
ATOM 1385 C C . SER B 1 14 ? -32.781 -17.625 7.23 1 51.59 14 SER B C 1
ATOM 1387 O O . SER B 1 14 ? -32.156 -18.047 8.219 1 51.59 14 SER B O 1
ATOM 1389 N N . GLY B 1 15 ? -32.688 -18.438 6.301 1 44.56 15 GLY B N 1
ATOM 1390 C CA . GLY B 1 15 ? -31.422 -19.125 6.055 1 44.56 15 GLY B CA 1
ATOM 1391 C C . GLY B 1 15 ? -30.234 -18.188 6.012 1 44.56 15 GLY B C 1
ATOM 1392 O O . GLY B 1 15 ? -30.25 -17.188 5.293 1 44.56 15 GLY B O 1
ATOM 1393 N N . CYS B 1 16 ? -29.469 -18.094 7.035 1 47.03 16 CYS B N 1
ATOM 1394 C CA . CYS B 1 16 ? -28.109 -17.562 6.973 1 47.03 16 CYS B CA 1
ATOM 1395 C C . CYS B 1 16 ? -27.375 -18.094 5.746 1 47.03 16 CYS B C 1
ATOM 1397 O O . CYS B 1 16 ? -27.078 -19.281 5.664 1 47.03 16 CYS B O 1
ATOM 1399 N N . MET B 1 17 ? -27.594 -17.609 4.57 1 43.72 17 MET B N 1
ATOM 1400 C CA . MET B 1 17 ? -26.703 -17.953 3.455 1 43.72 17 MET B CA 1
ATOM 1401 C C . MET B 1 17 ? -25.25 -17.891 3.873 1 43.72 17 MET B C 1
ATOM 1403 O O . MET B 1 17 ? -24.734 -16.797 4.168 1 43.72 17 MET B O 1
ATOM 1407 N N . GLU B 1 18 ? -24.703 -18.844 4.477 1 46.91 18 GLU B N 1
ATOM 1408 C CA . GLU B 1 18 ? -23.25 -18.922 4.59 1 46.91 18 GLU B CA 1
ATOM 1409 C C . GLU B 1 18 ? -22.578 -18.578 3.266 1 46.91 18 GLU B C 1
ATOM 1411 O O . GLU B 1 18 ? -22.828 -19.219 2.244 1 46.91 18 GLU B O 1
ATOM 1416 N N . GLN B 1 19 ? -22.438 -17.391 2.996 1 53.03 19 GLN B N 1
ATOM 1417 C CA . GLN B 1 19 ? -21.641 -17.094 1.803 1 53.03 19 GLN B CA 1
ATOM 1418 C C . GLN B 1 19 ? -20.453 -18.047 1.687 1 53.03 19 GLN B C 1
ATOM 1420 O O . GLN B 1 19 ? -19.641 -18.156 2.609 1 53.03 19 GLN B O 1
ATOM 1425 N N . GLN B 1 20 ? -20.562 -19.25 1.04 1 58.66 20 GLN B N 1
ATOM 1426 C CA . GLN B 1 20 ? -19.484 -20.203 0.771 1 58.66 20 GLN B CA 1
ATOM 1427 C C . GLN B 1 20 ? -18.172 -19.469 0.5 1 58.66 20 GLN B C 1
ATOM 1429 O O . GLN B 1 20 ? -18.078 -18.656 -0.423 1 58.66 20 GLN B O 1
ATOM 1434 N N . VAL B 1 21 ? -17.281 -19.516 1.496 1 67.19 21 VAL B N 1
ATOM 1435 C CA . VAL B 1 21 ? -15.922 -18.984 1.354 1 67.19 21 VAL B CA 1
ATOM 1436 C C . VAL B 1 21 ? -15.227 -19.672 0.178 1 67.19 21 VAL B C 1
ATOM 1438 O O . VAL B 1 21 ? -15.078 -20.891 0.156 1 67.19 21 VAL B O 1
ATOM 1441 N N . LYS B 1 22 ? -15.008 -18.891 -0.784 1 85.12 22 LYS B N 1
ATOM 1442 C CA . LYS B 1 22 ? -14.195 -19.359 -1.902 1 85.12 22 LYS B CA 1
ATOM 1443 C C . LYS B 1 22 ? -12.719 -19.391 -1.535 1 85.12 22 LYS B C 1
ATOM 1445 O O . LYS B 1 22 ? -12.18 -18.422 -1.002 1 85.12 22 LYS B O 1
ATOM 1450 N N . ASN B 1 23 ? -12.148 -20.656 -1.645 1 93.25 23 ASN B N 1
ATOM 1451 C CA . ASN B 1 23 ? -10.734 -20.828 -1.333 1 93.25 23 ASN B CA 1
ATOM 1452 C C . ASN B 1 23 ? -9.969 -21.422 -2.514 1 93.25 23 ASN B C 1
ATOM 1454 O O . ASN B 1 23 ? -10.531 -22.172 -3.309 1 93.25 23 ASN B O 1
ATOM 1458 N N . VAL B 1 24 ? -8.742 -20.984 -2.621 1 97 24 VAL B N 1
ATOM 1459 C CA . VAL B 1 24 ? -7.812 -21.5 -3.619 1 97 24 VAL B CA 1
ATOM 1460 C C . VAL B 1 24 ? -6.465 -21.797 -2.965 1 97 24 VAL B C 1
ATOM 1462 O O . VAL B 1 24 ? -5.961 -20.984 -2.176 1 97 24 VAL B O 1
ATOM 1465 N N . ASN B 1 25 ? -5.918 -22.922 -3.174 1 97.75 25 ASN B N 1
ATOM 1466 C CA . ASN B 1 25 ? -4.551 -23.25 -2.779 1 97.75 25 ASN B CA 1
ATOM 1467 C C . ASN B 1 25 ? -3.588 -23.141 -3.961 1 97.75 25 ASN B C 1
ATOM 1469 O O . ASN B 1 25 ? -3.789 -23.797 -4.988 1 97.75 25 ASN B O 1
ATOM 1473 N N . VAL B 1 26 ? -2.584 -22.406 -3.785 1 98.81 26 VAL B N 1
ATOM 1474 C CA . VAL B 1 26 ? -1.604 -22.188 -4.844 1 98.81 26 VAL B CA 1
ATOM 1475 C C . VAL B 1 26 ? -0.29 -22.875 -4.484 1 98.81 26 VAL B C 1
ATOM 1477 O O . VAL B 1 26 ? 0.363 -22.516 -3.504 1 98.81 26 VAL B O 1
ATOM 1480 N N . ASN B 1 27 ? 0.048 -23.859 -5.234 1 98.75 27 ASN B N 1
ATOM 1481 C CA . ASN B 1 27 ? 1.373 -24.453 -5.098 1 98.75 27 ASN B CA 1
ATOM 1482 C C . ASN B 1 27 ? 2.443 -23.594 -5.773 1 98.75 27 ASN B C 1
ATOM 1484 O O . ASN B 1 27 ? 2.346 -23.312 -6.965 1 98.75 27 ASN B O 1
ATOM 1488 N N . MET B 1 28 ? 3.463 -23.234 -5.035 1 98.94 28 MET B N 1
ATOM 1489 C CA . MET B 1 28 ? 4.547 -22.422 -5.574 1 98.94 28 MET B CA 1
ATOM 1490 C C . MET B 1 28 ? 5.738 -23.281 -5.969 1 98.94 28 MET B C 1
ATOM 1492 O O . MET B 1 28 ? 6.184 -24.125 -5.188 1 98.94 28 MET B O 1
ATOM 1496 N N . ILE B 1 29 ? 6.305 -22.984 -7.148 1 98.94 29 ILE B N 1
ATOM 1497 C CA . ILE B 1 29 ? 7.465 -23.75 -7.59 1 98.94 29 ILE B CA 1
ATOM 1498 C C . ILE B 1 29 ? 8.633 -22.812 -7.867 1 98.94 29 ILE B C 1
ATOM 1500 O O . ILE B 1 29 ? 8.43 -21.641 -8.203 1 98.94 29 ILE B O 1
ATOM 1504 N N . ASN B 1 30 ? 9.852 -23.297 -7.66 1 98.88 30 ASN B N 1
ATOM 1505 C CA . ASN B 1 30 ? 11.039 -22.516 -7.992 1 98.88 30 ASN B CA 1
ATOM 1506 C C . ASN B 1 30 ? 11.492 -22.781 -9.43 1 98.88 30 ASN B C 1
ATOM 1508 O O . ASN B 1 30 ? 10.766 -23.391 -10.211 1 98.88 30 ASN B O 1
ATOM 1512 N N . GLU B 1 31 ? 12.625 -22.281 -9.805 1 98.62 31 GLU B N 1
ATOM 1513 C CA . GLU B 1 31 ? 13.148 -22.312 -11.172 1 98.62 31 GLU B CA 1
ATOM 1514 C C . GLU B 1 31 ? 13.43 -23.734 -11.633 1 98.62 31 GLU B C 1
ATOM 1516 O O . GLU B 1 31 ? 13.5 -24 -12.828 1 98.62 31 GLU B O 1
ATOM 1521 N N . ASP B 1 32 ? 13.602 -24.672 -10.742 1 98.44 32 ASP B N 1
ATOM 1522 C CA . ASP B 1 32 ? 13.875 -26.062 -11.047 1 98.44 32 ASP B CA 1
ATOM 1523 C C . ASP B 1 32 ? 12.586 -26.875 -11.078 1 98.44 32 ASP B C 1
ATOM 1525 O O . ASP B 1 32 ? 12.602 -28.078 -11.375 1 98.44 32 ASP B O 1
ATOM 1529 N N . GLY B 1 33 ? 11.539 -26.25 -10.703 1 98.44 33 GLY B N 1
ATOM 1530 C CA . GLY B 1 33 ? 10.266 -26.953 -10.664 1 98.44 33 GLY B CA 1
ATOM 1531 C C . GLY B 1 33 ? 9.969 -27.562 -9.305 1 98.44 33 GLY B C 1
ATOM 1532 O O . GLY B 1 33 ? 8.953 -28.25 -9.141 1 98.44 33 GLY B O 1
ATOM 1533 N N . ASP B 1 34 ? 10.836 -27.312 -8.289 1 98.62 34 ASP B N 1
ATOM 1534 C CA . ASP B 1 34 ? 10.609 -27.844 -6.945 1 98.62 34 ASP B CA 1
ATOM 1535 C C . ASP B 1 34 ? 9.523 -27.047 -6.219 1 98.62 34 ASP B C 1
ATOM 1537 O O . ASP B 1 34 ? 9.477 -25.812 -6.324 1 98.62 34 ASP B O 1
ATOM 1541 N N . SER B 1 35 ? 8.766 -27.766 -5.469 1 98.81 35 SER B N 1
ATOM 1542 C CA . SER B 1 35 ? 7.738 -27.094 -4.676 1 98.81 35 SER B CA 1
ATOM 1543 C C . SER B 1 35 ? 8.352 -26.328 -3.506 1 98.81 35 SER B C 1
ATOM 1545 O O . SER B 1 35 ? 9.25 -26.844 -2.83 1 98.81 35 SER B O 1
ATOM 1547 N N . LEU B 1 36 ? 7.898 -25.156 -3.262 1 98.94 36 LEU B N 1
ATOM 1548 C CA . LEU B 1 36 ? 8.359 -24.312 -2.162 1 98.94 36 LEU B CA 1
ATOM 1549 C C . LEU B 1 36 ? 7.336 -24.281 -1.037 1 98.94 36 LEU B C 1
ATOM 1551 O O . LEU B 1 36 ? 7.594 -23.703 0.027 1 98.94 36 LEU B O 1
ATOM 1555 N N . GLY B 1 37 ? 6.172 -24.812 -1.254 1 98.88 37 GLY B N 1
ATOM 1556 C CA . GLY B 1 37 ? 5.055 -24.688 -0.331 1 98.88 37 GLY B CA 1
ATOM 1557 C C . GLY B 1 37 ? 3.812 -24.109 -0.975 1 98.88 37 GLY B C 1
ATOM 1558 O O . GLY B 1 37 ? 3.66 -24.141 -2.197 1 98.88 37 GLY B O 1
ATOM 1559 N N . THR B 1 38 ? 2.904 -23.625 -0.085 1 98.69 38 THR B N 1
ATOM 1560 C CA . THR B 1 38 ? 1.593 -23.234 -0.587 1 98.69 38 THR B CA 1
ATOM 1561 C C . THR B 1 38 ? 1.221 -21.828 -0.091 1 98.69 38 THR B C 1
ATOM 1563 O O . THR B 1 38 ? 1.619 -21.422 1.003 1 98.69 38 THR B O 1
ATOM 1566 N N . ILE B 1 39 ? 0.504 -21.156 -0.915 1 98.88 39 ILE B N 1
ATOM 1567 C CA . ILE B 1 39 ? -0.223 -19.953 -0.529 1 98.88 39 ILE B CA 1
ATOM 1568 C C . ILE B 1 39 ? -1.726 -20.219 -0.573 1 98.88 39 ILE B C 1
ATOM 1570 O O . ILE B 1 39 ? -2.277 -20.531 -1.634 1 98.88 39 ILE B O 1
ATOM 1574 N N . LYS B 1 40 ? -2.357 -20.125 0.571 1 98.69 40 LYS B N 1
ATOM 1575 C CA . LYS B 1 40 ? -3.809 -20.266 0.628 1 98.69 40 LYS B CA 1
ATOM 1576 C C . LYS B 1 40 ? -4.5 -18.922 0.46 1 98.69 40 LYS B C 1
ATOM 1578 O O . LYS B 1 40 ? -4.184 -17.953 1.168 1 98.69 40 LYS B O 1
ATOM 1583 N N . MET B 1 41 ? -5.426 -18.922 -0.459 1 98.69 41 MET B N 1
ATOM 1584 C CA . MET B 1 41 ? -6.188 -17.703 -0.732 1 98.69 41 MET B CA 1
ATOM 1585 C C . MET B 1 41 ? -7.656 -17.875 -0.362 1 98.69 41 MET B C 1
ATOM 1587 O O . MET B 1 41 ? -8.266 -18.891 -0.702 1 98.69 41 MET B O 1
ATOM 1591 N N . SER B 1 42 ? -8.188 -16.922 0.322 1 98.19 42 SER B N 1
ATOM 1592 C CA . SER B 1 42 ? -9.594 -16.984 0.699 1 98.19 42 SER B CA 1
ATOM 1593 C C . SER B 1 42 ? -10.273 -15.625 0.53 1 98.19 42 SER B C 1
ATOM 1595 O O . SER B 1 42 ? -9.688 -14.586 0.856 1 98.19 42 SER B O 1
ATOM 1597 N N . GLN B 1 43 ? -11.461 -15.672 -0.002 1 97.94 43 GLN B N 1
ATOM 1598 C CA . GLN B 1 43 ? -12.227 -14.445 -0.173 1 97.94 43 GLN B CA 1
ATOM 1599 C C . GLN B 1 43 ? -12.68 -13.883 1.173 1 97.94 43 GLN B C 1
ATOM 1601 O O . GLN B 1 43 ? -13.219 -14.617 2.006 1 97.94 43 GLN B O 1
ATOM 1606 N N . GLN B 1 44 ? -12.367 -12.625 1.414 1 96.81 44 GLN B N 1
ATOM 1607 C CA . GLN B 1 44 ? -12.852 -11.859 2.559 1 96.81 44 GLN B CA 1
ATOM 1608 C C . GLN B 1 44 ? -13.578 -10.602 2.109 1 96.81 44 GLN B C 1
ATOM 1610 O O . GLN B 1 44 ? -13.453 -10.18 0.958 1 96.81 44 GLN B O 1
ATOM 1615 N N . PRO B 1 45 ? -14.383 -9.992 2.947 1 93.81 45 PRO B N 1
ATOM 1616 C CA . PRO B 1 45 ? -15.078 -8.758 2.576 1 93.81 45 PRO B CA 1
ATOM 1617 C C . PRO B 1 45 ? -14.133 -7.66 2.104 1 93.81 45 PRO B C 1
ATOM 1619 O O . PRO B 1 45 ? -14.469 -6.895 1.198 1 93.81 45 PRO B O 1
ATOM 1622 N N . GLN B 1 46 ? -12.977 -7.645 2.619 1 94.75 46 GLN B N 1
ATOM 1623 C CA . GLN B 1 46 ? -12.055 -6.547 2.348 1 94.75 46 GLN B CA 1
ATOM 1624 C C . GLN B 1 46 ? -11.125 -6.887 1.185 1 94.75 46 GLN B C 1
ATOM 1626 O O . GLN B 1 46 ? -10.273 -6.078 0.805 1 94.75 46 GLN B O 1
ATOM 1631 N N . GLY B 1 47 ? -11.273 -8.109 0.63 1 97.38 47 GLY B N 1
ATOM 1632 C CA . GLY B 1 47 ? -10.406 -8.578 -0.439 1 97.38 47 GLY B CA 1
ATOM 1633 C C . GLY B 1 47 ? -10.062 -10.055 -0.324 1 97.38 47 GLY B C 1
ATOM 1634 O O . GLY B 1 47 ? -10.898 -10.859 0.09 1 97.38 47 GLY B O 1
ATOM 1635 N N . VAL B 1 48 ? -8.883 -10.391 -0.809 1 98.75 48 VAL B N 1
ATOM 1636 C CA . VAL B 1 48 ? -8.453 -11.781 -0.746 1 98.75 48 VAL B CA 1
ATOM 1637 C C . VAL B 1 48 ? -7.363 -11.938 0.312 1 98.75 48 VAL B C 1
ATOM 1639 O O . VAL B 1 48 ? -6.34 -11.25 0.267 1 98.75 48 VAL B O 1
ATOM 1642 N N . LYS B 1 49 ? -7.617 -12.758 1.282 1 98.69 49 LYS B N 1
ATOM 1643 C CA . LYS B 1 49 ? -6.594 -13.102 2.262 1 98.69 49 LYS B CA 1
ATOM 1644 C C . LYS B 1 49 ? -5.594 -14.102 1.682 1 98.69 49 LYS B C 1
ATOM 1646 O O . LYS B 1 49 ? -5.984 -15.094 1.06 1 98.69 49 LYS B O 1
ATOM 1651 N N . LEU B 1 50 ? -4.301 -13.805 1.825 1 98.88 50 LEU B N 1
ATOM 1652 C CA . LEU B 1 50 ? -3.227 -14.727 1.477 1 98.88 50 LEU B CA 1
ATOM 1653 C C . LEU B 1 50 ? -2.525 -15.242 2.729 1 98.88 50 LEU B C 1
ATOM 1655 O O . LEU B 1 50 ? -2.016 -14.453 3.529 1 98.88 50 LEU B O 1
ATOM 1659 N N . ASP B 1 51 ? -2.588 -16.484 2.932 1 98.81 51 ASP B N 1
ATOM 1660 C CA . ASP B 1 51 ? -1.809 -17.188 3.943 1 98.81 51 ASP B CA 1
ATOM 1661 C C . ASP B 1 51 ? -0.58 -17.859 3.326 1 98.81 51 ASP B C 1
ATOM 1663 O O . ASP B 1 51 ? -0.69 -18.906 2.691 1 98.81 51 ASP B O 1
ATOM 1667 N N . ILE B 1 52 ? 0.58 -17.281 3.564 1 98.94 52 ILE B N 1
ATOM 1668 C CA . ILE B 1 52 ? 1.814 -17.672 2.889 1 98.94 52 ILE B CA 1
ATOM 1669 C C . ILE B 1 52 ? 2.643 -18.578 3.801 1 98.94 52 ILE B C 1
ATOM 1671 O O . ILE B 1 52 ? 2.912 -18.219 4.953 1 98.94 52 ILE B O 1
ATOM 1675 N N . ASP B 1 53 ? 2.918 -19.703 3.344 1 98.94 53 ASP B N 1
ATOM 1676 C CA . ASP B 1 53 ? 3.781 -20.672 4.02 1 98.94 53 ASP B CA 1
ATOM 1677 C C . ASP B 1 53 ? 4.738 -21.328 3.035 1 98.94 53 ASP B C 1
ATOM 1679 O O . ASP B 1 53 ? 4.383 -22.312 2.387 1 98.94 53 ASP B O 1
ATOM 1683 N N . LEU B 1 54 ? 5.984 -20.766 2.93 1 98.94 54 LEU B N 1
ATOM 1684 C CA . LEU B 1 54 ? 6.938 -21.219 1.922 1 98.94 54 LEU B CA 1
ATOM 1685 C C . LEU B 1 54 ? 8.297 -21.5 2.549 1 98.94 54 LEU B C 1
ATOM 1687 O O . LEU B 1 54 ? 8.633 -20.953 3.6 1 98.94 54 LEU B O 1
ATOM 1691 N N . LYS B 1 55 ? 9.047 -22.266 1.924 1 98.88 55 LYS B N 1
ATOM 1692 C CA . LYS B 1 55 ? 10.43 -22.578 2.273 1 98.88 55 LYS B CA 1
ATOM 1693 C C . LYS B 1 55 ? 11.297 -22.719 1.023 1 98.88 55 LYS B C 1
ATOM 1695 O O . LYS B 1 55 ? 10.781 -22.953 -0.071 1 98.88 55 LYS B O 1
ATOM 1700 N N . GLY B 1 56 ? 12.578 -22.547 1.197 1 98.81 56 GLY B N 1
ATOM 1701 C CA . GLY B 1 56 ? 13.492 -22.75 0.086 1 98.81 56 GLY B CA 1
ATOM 1702 C C . GLY B 1 56 ? 13.742 -21.484 -0.721 1 98.81 56 GLY B C 1
ATOM 1703 O O . GLY B 1 56 ? 14.242 -21.547 -1.847 1 98.81 56 GLY B O 1
ATOM 1704 N N . LEU B 1 57 ? 13.414 -20.344 -0.196 1 98.88 57 LEU B N 1
ATOM 1705 C CA . LEU B 1 57 ? 13.695 -19.047 -0.819 1 98.88 57 LEU B CA 1
ATOM 1706 C C . LEU B 1 57 ? 14.984 -18.453 -0.269 1 98.88 57 LEU B C 1
ATOM 1708 O O . LEU B 1 57 ? 15.352 -18.719 0.878 1 98.88 57 LEU B O 1
ATOM 1712 N N . PRO B 1 58 ? 15.719 -17.625 -1.104 1 98.88 58 PRO B N 1
ATOM 1713 C CA . PRO B 1 58 ? 16.859 -16.906 -0.518 1 98.88 58 PRO B CA 1
ATOM 1714 C C . PRO B 1 58 ? 16.438 -15.961 0.609 1 98.88 58 PRO B C 1
ATOM 1716 O O . PRO B 1 58 ? 15.375 -15.336 0.532 1 98.88 58 PRO B O 1
ATOM 1719 N N . PRO B 1 59 ? 17.219 -15.875 1.686 1 98.88 59 PRO B N 1
ATOM 1720 C CA . PRO B 1 59 ? 16.875 -14.945 2.762 1 98.88 59 PRO B CA 1
ATOM 1721 C C . PRO B 1 59 ? 16.828 -13.492 2.285 1 98.88 59 PRO B C 1
ATOM 1723 O O . PRO B 1 59 ? 17.547 -13.109 1.37 1 98.88 59 PRO B O 1
ATOM 1726 N N . GLY B 1 60 ? 15.984 -12.672 2.998 1 98.81 60 GLY B N 1
ATOM 1727 C CA . GLY B 1 60 ? 15.898 -11.266 2.66 1 98.81 60 GLY B CA 1
ATOM 1728 C C . GLY B 1 60 ? 14.531 -10.852 2.145 1 98.81 60 GLY B C 1
ATOM 1729 O O . GLY B 1 60 ? 13.547 -11.562 2.346 1 98.81 60 GLY B O 1
ATOM 1730 N N . GLU B 1 61 ? 14.406 -9.695 1.577 1 98.88 61 GLU B N 1
ATOM 1731 C CA . GLU B 1 61 ? 13.141 -9.141 1.088 1 98.88 61 GLU B CA 1
ATOM 1732 C C . GLU B 1 61 ? 12.914 -9.508 -0.375 1 98.88 61 GLU B C 1
ATOM 1734 O O . GLU B 1 61 ? 13.836 -9.469 -1.186 1 98.88 61 GLU B O 1
ATOM 1739 N N . HIS B 1 62 ? 11.672 -9.875 -0.707 1 98.94 62 HIS B N 1
ATOM 1740 C CA . HIS B 1 62 ? 11.289 -10.242 -2.062 1 98.94 62 HIS B CA 1
ATOM 1741 C C . HIS B 1 62 ? 9.945 -9.625 -2.443 1 98.94 62 HIS B C 1
ATOM 1743 O O . HIS B 1 62 ? 9.016 -9.594 -1.633 1 98.94 62 HIS B O 1
ATOM 1749 N N . ALA B 1 63 ? 9.961 -9.172 -3.66 1 98.94 63 ALA B N 1
ATOM 1750 C CA . ALA B 1 63 ? 8.672 -8.742 -4.203 1 98.94 63 ALA B CA 1
ATOM 1751 C C . ALA B 1 63 ? 7.77 -9.938 -4.496 1 98.94 63 ALA B C 1
ATOM 1753 O O . ALA B 1 63 ? 8.25 -11.016 -4.855 1 98.94 63 ALA B O 1
ATOM 1754 N N . MET B 1 64 ? 6.559 -9.719 -4.34 1 98.94 64 MET B N 1
ATOM 1755 C CA . MET B 1 64 ? 5.508 -10.648 -4.758 1 98.94 64 MET B CA 1
ATOM 1756 C C . MET B 1 64 ? 4.391 -9.906 -5.484 1 98.94 64 MET B C 1
ATOM 1758 O O . MET B 1 64 ? 3.949 -8.852 -5.043 1 98.94 64 MET B O 1
ATOM 1762 N N . HIS B 1 65 ? 3.932 -10.445 -6.613 1 99 65 HIS B N 1
ATOM 1763 C CA . HIS B 1 65 ? 2.84 -9.859 -7.379 1 99 65 HIS B CA 1
ATOM 1764 C C . HIS B 1 65 ? 1.899 -10.938 -7.914 1 99 65 HIS B C 1
ATOM 1766 O O . HIS B 1 65 ? 2.297 -12.094 -8.062 1 99 65 HIS B O 1
ATOM 1772 N N . ILE B 1 66 ? 0.722 -10.57 -8.172 1 99 66 ILE B N 1
ATOM 1773 C CA . ILE B 1 66 ? -0.167 -11.367 -9.008 1 99 66 ILE B CA 1
ATOM 1774 C C . ILE B 1 66 ? 0.008 -10.969 -10.477 1 99 66 ILE B C 1
ATOM 1776 O O . ILE B 1 66 ? 0.034 -9.781 -10.797 1 99 66 ILE B O 1
ATOM 1780 N N . HIS B 1 67 ? 0.185 -11.914 -11.297 1 98.94 67 HIS B N 1
ATOM 1781 C CA . HIS B 1 67 ? 0.374 -11.711 -12.734 1 98.94 67 HIS B CA 1
ATOM 1782 C C . HIS B 1 67 ? -0.859 -12.141 -13.516 1 98.94 67 HIS B C 1
ATOM 1784 O O . HIS B 1 67 ? -1.717 -12.852 -12.992 1 98.94 67 HIS B O 1
ATOM 1790 N N . ASP B 1 68 ? -0.897 -11.742 -14.844 1 98.75 68 ASP B N 1
ATOM 1791 C CA . ASP B 1 68 ? -2.178 -11.742 -15.547 1 98.75 68 ASP B CA 1
ATOM 1792 C C . ASP B 1 68 ? -2.326 -12.984 -16.422 1 98.75 68 ASP B C 1
ATOM 1794 O O . ASP B 1 68 ? -3.262 -13.078 -17.219 1 98.75 68 ASP B O 1
ATOM 1798 N N . LYS B 1 69 ? -1.434 -13.953 -16.281 1 98.81 69 LYS B N 1
ATOM 1799 C CA . LYS B 1 69 ? -1.571 -15.25 -16.938 1 98.81 69 LYS B CA 1
ATOM 1800 C C . LYS B 1 69 ? -1.391 -16.391 -15.945 1 98.81 69 LYS B C 1
ATOM 1802 O O . LYS B 1 69 ? -0.523 -16.328 -15.078 1 98.81 69 LYS B O 1
ATOM 1807 N N . GLY B 1 70 ? -2.203 -17.406 -16.094 1 98.5 70 GLY B N 1
ATOM 1808 C CA . GLY B 1 70 ? -2.143 -18.578 -15.234 1 98.5 70 GLY B CA 1
ATOM 1809 C C . GLY B 1 70 ? -1.189 -19.641 -15.758 1 98.5 70 GLY B C 1
ATOM 1810 O O . GLY B 1 70 ? -1.564 -20.812 -15.883 1 98.5 70 GLY B O 1
ATOM 1811 N N . THR B 1 71 ? -0.03 -19.25 -16.109 1 98.69 71 THR B N 1
ATOM 1812 C CA . THR B 1 71 ? 1.014 -20.141 -16.594 1 98.69 71 THR B CA 1
ATOM 1813 C C . THR B 1 71 ? 2.33 -19.875 -15.867 1 98.69 71 THR B C 1
ATOM 1815 O O . THR B 1 71 ? 2.695 -18.719 -15.633 1 98.69 71 THR B O 1
ATOM 1818 N N . CYS B 1 72 ? 3.016 -20.922 -15.484 1 98.75 72 CYS B N 1
ATOM 1819 C CA . CYS B 1 72 ? 4.297 -20.875 -14.781 1 98.75 72 CYS B CA 1
ATOM 1820 C C . CYS B 1 72 ? 5.301 -21.828 -15.43 1 98.75 72 CYS B C 1
ATOM 1822 O O . CYS B 1 72 ? 5.363 -23 -15.086 1 98.75 72 CYS B O 1
ATOM 1824 N N . GLU B 1 73 ? 6.082 -21.203 -16.328 1 98.69 73 GLU B N 1
ATOM 1825 C CA . GLU B 1 73 ? 7.102 -22.016 -16.984 1 98.69 73 GLU B CA 1
ATOM 1826 C C . GLU B 1 73 ? 8.492 -21.688 -16.453 1 98.69 73 GLU B C 1
ATOM 1828 O O . GLU B 1 73 ? 9.008 -20.594 -16.672 1 98.69 73 GLU B O 1
ATOM 1833 N N . PRO B 1 74 ? 9.133 -22.656 -15.781 1 97.81 74 PRO B N 1
ATOM 1834 C CA . PRO B 1 74 ? 10.5 -22.422 -15.32 1 97.81 74 PRO B CA 1
ATOM 1835 C C . PRO B 1 74 ? 11.508 -22.359 -16.469 1 97.81 74 PRO B C 1
ATOM 1837 O O . PRO B 1 74 ? 11.227 -22.844 -17.562 1 97.81 74 PRO B O 1
ATOM 1840 N N . PRO B 1 75 ? 12.711 -21.672 -16.453 1 98.25 75 PRO B N 1
ATOM 1841 C CA . PRO B 1 75 ? 13.156 -21.141 -15.156 1 98.25 75 PRO B CA 1
ATOM 1842 C C . PRO B 1 75 ? 12.828 -19.656 -14.977 1 98.25 75 PRO B C 1
ATOM 1844 O O . PRO B 1 75 ? 12.992 -19.109 -13.883 1 98.25 75 PRO B O 1
ATOM 1847 N N . GLU B 1 76 ? 12.289 -19 -16.031 1 98.56 76 GLU B N 1
ATOM 1848 C CA . GLU B 1 76 ? 12.219 -17.547 -15.977 1 98.56 76 GLU B CA 1
ATOM 1849 C C . GLU B 1 76 ? 10.812 -17.062 -15.648 1 98.56 76 GLU B C 1
ATOM 1851 O O . GLU B 1 76 ? 10.602 -15.898 -15.32 1 98.56 76 GLU B O 1
ATOM 1856 N N . PHE B 1 77 ? 9.867 -17.891 -15.812 1 98.88 77 PHE B N 1
ATOM 1857 C CA . PHE B 1 77 ? 8.469 -17.625 -15.484 1 98.88 77 PHE B CA 1
ATOM 1858 C C . PHE B 1 77 ? 7.934 -16.453 -16.281 1 98.88 77 PHE B C 1
ATOM 1860 O O . PHE B 1 77 ? 7.012 -15.758 -15.844 1 98.88 77 PHE B O 1
ATOM 1867 N N . LYS B 1 78 ? 8.453 -16.172 -17.438 1 98.69 78 LYS B N 1
ATOM 1868 C CA . LYS B 1 78 ? 7.953 -15.125 -18.328 1 98.69 78 LYS B CA 1
ATOM 1869 C C . LYS B 1 78 ? 6.539 -15.438 -18.797 1 98.69 78 LYS B C 1
ATOM 1871 O O . LYS B 1 78 ? 5.766 -14.523 -19.109 1 98.69 78 LYS B O 1
ATOM 1876 N N . SER B 1 79 ? 6.234 -16.672 -18.781 1 98.81 79 SER B N 1
ATOM 1877 C CA . SER B 1 79 ? 4.934 -17.125 -19.25 1 98.81 79 SER B CA 1
ATOM 1878 C C . SER B 1 79 ? 3.803 -16.578 -18.391 1 98.81 79 SER B C 1
ATOM 1880 O O . SER B 1 79 ? 2.643 -16.578 -18.797 1 98.81 79 SER B O 1
ATOM 1882 N N . ALA B 1 80 ? 4.152 -16.141 -17.188 1 98.81 80 ALA B N 1
ATOM 1883 C CA . ALA B 1 80 ? 3.156 -15.625 -16.266 1 98.81 80 ALA B CA 1
ATOM 1884 C C . ALA B 1 80 ? 2.617 -14.273 -16.734 1 98.81 80 ALA B C 1
ATOM 1886 O O . ALA B 1 80 ? 1.634 -13.766 -16.188 1 98.81 80 ALA B O 1
ATOM 1887 N N . GLY B 1 81 ? 3.211 -13.633 -17.703 1 98.69 81 GLY B N 1
ATOM 1888 C CA . GLY B 1 81 ? 2.742 -12.367 -18.234 1 98.69 81 GLY B CA 1
ATOM 1889 C C . GLY B 1 81 ? 3.074 -11.188 -17.328 1 98.69 81 GLY B C 1
ATOM 1890 O O . GLY B 1 81 ? 4.098 -11.195 -16.641 1 98.69 81 GLY B O 1
ATOM 1891 N N . GLU B 1 82 ? 2.301 -10.109 -17.422 1 98.62 82 GLU B N 1
ATOM 1892 C CA . GLU B 1 82 ? 2.529 -8.859 -16.703 1 98.62 82 GLU B CA 1
ATOM 1893 C C . GLU B 1 82 ? 1.75 -8.828 -15.391 1 98.62 82 GLU B C 1
ATOM 1895 O O . GLU B 1 82 ? 0.979 -9.742 -15.094 1 98.62 82 GLU B O 1
ATOM 1900 N N . HIS B 1 83 ? 2 -7.812 -14.594 1 98.94 83 HIS B N 1
ATOM 1901 C CA . HIS B 1 83 ? 1.197 -7.652 -13.383 1 98.94 83 HIS B CA 1
ATOM 1902 C C . HIS B 1 83 ? -0.29 -7.598 -13.711 1 98.94 83 HIS B C 1
ATOM 1904 O O . HIS B 1 83 ? -0.685 -7.008 -14.719 1 98.94 83 HIS B O 1
ATOM 1910 N N . PHE B 1 84 ? -1.071 -8.227 -12.867 1 98.94 84 PHE B N 1
ATOM 1911 C CA . PHE B 1 84 ? -2.521 -8.117 -12.977 1 98.94 84 PHE B CA 1
ATOM 1912 C C . PHE B 1 84 ? -2.979 -6.684 -12.742 1 98.94 84 PHE B C 1
ATOM 1914 O O . PHE B 1 84 ? -2.85 -6.156 -11.633 1 98.94 84 PHE B O 1
ATOM 1921 N N . ASN B 1 85 ? -3.539 -5.996 -13.812 1 98.81 85 ASN B N 1
ATOM 1922 C CA . ASN B 1 85 ? -3.832 -4.566 -13.781 1 98.81 85 ASN B CA 1
ATOM 1923 C C . ASN B 1 85 ? -5.055 -4.227 -14.625 1 98.81 85 ASN B C 1
ATOM 1925 O O . ASN B 1 85 ? -4.957 -3.469 -15.594 1 98.81 85 ASN B O 1
ATOM 1929 N N . PRO B 1 86 ? -6.227 -4.738 -14.219 1 98.44 86 PRO B N 1
ATOM 1930 C CA . PRO B 1 86 ? -7.426 -4.508 -15.023 1 98.44 86 PRO B CA 1
ATOM 1931 C C . PRO B 1 86 ? -7.816 -3.033 -15.094 1 98.44 86 PRO B C 1
ATOM 1933 O O . PRO B 1 86 ? -8.57 -2.629 -15.984 1 98.44 86 PRO B O 1
ATOM 1936 N N . GLU B 1 87 ? -7.289 -2.215 -14.211 1 97.44 87 GLU B N 1
ATOM 1937 C CA . GLU B 1 87 ? -7.734 -0.825 -14.141 1 97.44 87 GLU B CA 1
ATOM 1938 C C . GLU B 1 87 ? -6.73 0.109 -14.812 1 97.44 87 GLU B C 1
ATOM 1940 O O . GLU B 1 87 ? -6.941 1.322 -14.867 1 97.44 87 GLU B O 1
ATOM 1945 N N . GLY B 1 88 ? -5.625 -0.403 -15.242 1 98.12 88 GLY B N 1
ATOM 1946 C CA . GLY B 1 88 ? -4.656 0.388 -15.992 1 98.12 88 GLY B CA 1
ATOM 1947 C C . GLY B 1 88 ? -3.959 1.432 -15.141 1 98.12 88 GLY B C 1
ATOM 1948 O O . GLY B 1 88 ? -3.66 2.529 -15.609 1 98.12 88 GLY B O 1
ATOM 1949 N N . LYS B 1 89 ? -3.684 1.109 -13.945 1 98.5 89 LYS B N 1
ATOM 1950 C CA . LYS B 1 89 ? -3.029 2.041 -13.039 1 98.5 89 LYS B CA 1
ATOM 1951 C C . LYS B 1 89 ? -1.51 1.953 -13.156 1 98.5 89 LYS B C 1
ATOM 1953 O O . LYS B 1 89 ? -0.982 1.003 -13.734 1 98.5 89 LYS B O 1
ATOM 1958 N N . GLU B 1 90 ? -0.827 2.98 -12.57 1 98.69 90 GLU B N 1
ATOM 1959 C CA . GLU B 1 90 ? 0.624 2.895 -12.43 1 98.69 90 GLU B CA 1
ATOM 1960 C C . GLU B 1 90 ? 1.017 1.818 -11.422 1 98.69 90 GLU B C 1
ATOM 1962 O O . GLU B 1 90 ? 0.241 1.493 -10.516 1 98.69 90 GLU B O 1
ATOM 1967 N N . HIS B 1 91 ? 2.152 1.255 -11.633 1 98.81 91 HIS B N 1
ATOM 1968 C CA . HIS B 1 91 ? 2.67 0.285 -10.672 1 98.81 91 HIS B CA 1
ATOM 1969 C C . HIS B 1 91 ? 3.076 0.963 -9.367 1 98.81 91 HIS B C 1
ATOM 1971 O O . HIS B 1 91 ? 3.654 2.053 -9.383 1 98.81 91 HIS B O 1
ATOM 1977 N N . GLY B 1 92 ? 2.863 0.2 -8.195 1 98.88 92 GLY B N 1
ATOM 1978 C CA . GLY B 1 92 ? 3.555 0.521 -6.957 1 98.88 92 GLY B CA 1
ATOM 1979 C C . GLY B 1 92 ? 2.615 0.927 -5.836 1 98.88 92 GLY B C 1
ATOM 1980 O O . GLY B 1 92 ? 1.883 1.911 -5.961 1 98.88 92 GLY B O 1
ATOM 1981 N N . LEU B 1 93 ? 2.701 0.254 -4.719 1 98.88 93 LEU B N 1
ATOM 1982 C CA . LEU B 1 93 ? 1.886 0.552 -3.545 1 98.88 93 LEU B CA 1
ATOM 1983 C C . LEU B 1 93 ? 2.23 1.926 -2.979 1 98.88 93 LEU B C 1
ATOM 1985 O O . LEU B 1 93 ? 1.412 2.541 -2.291 1 98.88 93 LEU B O 1
ATOM 1989 N N . LEU B 1 94 ? 3.41 2.422 -3.324 1 98.94 94 LEU B N 1
ATOM 1990 C CA . LEU B 1 94 ? 3.848 3.717 -2.816 1 98.94 94 LEU B CA 1
ATOM 1991 C C . LEU B 1 94 ? 3.676 4.801 -3.875 1 98.94 94 LEU B C 1
ATOM 1993 O O . LEU B 1 94 ? 3.949 5.977 -3.617 1 98.94 94 LEU B O 1
ATOM 1997 N N . HIS B 1 95 ? 3.283 4.48 -5.07 1 98.88 95 HIS B N 1
ATOM 1998 C CA . HIS B 1 95 ? 3.072 5.457 -6.137 1 98.88 95 HIS B CA 1
ATOM 1999 C C . HIS B 1 95 ? 1.727 6.156 -5.984 1 98.88 95 HIS B C 1
ATOM 2001 O O . HIS B 1 95 ? 0.701 5.504 -5.785 1 98.88 95 HIS B O 1
ATOM 2007 N N . PRO B 1 96 ? 1.665 7.469 -6.141 1 98.44 96 PRO B N 1
ATOM 2008 C CA . PRO B 1 96 ? 0.416 8.188 -5.867 1 98.44 96 PRO B CA 1
ATOM 2009 C C . PRO B 1 96 ? -0.678 7.867 -6.883 1 98.44 96 PRO B C 1
ATOM 2011 O O . PRO B 1 96 ? -1.86 8.102 -6.617 1 98.44 96 PRO B O 1
ATOM 2014 N N . GLU B 1 97 ? -0.341 7.355 -8.008 1 98.19 97 GLU B N 1
ATOM 2015 C CA . GLU B 1 97 ? -1.323 6.98 -9.016 1 98.19 97 GLU B CA 1
ATOM 2016 C C . GLU B 1 97 ? -1.43 5.461 -9.148 1 98.19 97 GLU B C 1
ATOM 2018 O O . GLU B 1 97 ? -1.951 4.953 -10.141 1 98.19 97 GLU B O 1
ATOM 2023 N N . GLY B 1 98 ? -0.818 4.746 -8.273 1 98.38 98 GLY B N 1
ATOM 2024 C CA . GLY B 1 98 ? -0.938 3.301 -8.203 1 98.38 98 GLY B CA 1
ATOM 2025 C C . GLY B 1 98 ? -2.137 2.838 -7.395 1 98.38 98 GLY B C 1
ATOM 2026 O O . GLY B 1 98 ? -3.008 3.641 -7.051 1 98.38 98 GLY B O 1
ATOM 2027 N N . ALA B 1 99 ? -2.047 1.61 -7.184 1 98.56 99 ALA B N 1
ATOM 2028 C CA . ALA B 1 99 ? -1.189 0.508 -7.613 1 98.56 99 ALA B CA 1
ATOM 2029 C C . ALA B 1 99 ? -1.877 -0.337 -8.68 1 98.56 99 ALA B C 1
ATOM 2031 O O . ALA B 1 99 ? -3.094 -0.252 -8.859 1 98.56 99 ALA B O 1
ATOM 2032 N N . HIS B 1 100 ? -1.112 -1.251 -9.453 1 98.88 100 HIS B N 1
ATOM 2033 C CA . HIS B 1 100 ? -1.774 -2.395 -10.07 1 98.88 100 HIS B CA 1
ATOM 2034 C C . HIS B 1 100 ? -2.615 -3.16 -9.055 1 98.88 100 HIS B C 1
ATOM 2036 O O . HIS B 1 100 ? -2.256 -3.238 -7.875 1 98.88 100 HIS B O 1
ATOM 2042 N N . ALA B 1 101 ? -3.645 -3.799 -9.578 1 98.75 101 ALA B N 1
ATOM 2043 C CA . ALA B 1 101 ? -4.473 -4.609 -8.688 1 98.75 101 ALA B CA 1
ATOM 2044 C C . ALA B 1 101 ? -3.676 -5.766 -8.094 1 98.75 101 ALA B C 1
ATOM 2046 O O . ALA B 1 101 ? -3.941 -6.203 -6.977 1 98.75 101 ALA B O 1
ATOM 2047 N N . GLY B 1 102 ? -2.691 -6.242 -8.789 1 98.94 102 GLY B N 1
ATOM 2048 C CA . GLY B 1 102 ? -1.917 -7.406 -8.383 1 98.94 102 GLY B CA 1
ATOM 2049 C C . GLY B 1 102 ? -0.681 -7.043 -7.578 1 98.94 102 GLY B C 1
ATOM 2050 O O . GLY B 1 102 ? 0.107 -7.922 -7.219 1 98.94 102 GLY B O 1
ATOM 2051 N N . ASP B 1 103 ? -0.406 -5.734 -7.312 1 98.94 103 ASP B N 1
ATOM 2052 C CA . ASP B 1 103 ? 0.723 -5.336 -6.477 1 98.94 103 ASP B CA 1
ATOM 2053 C C . ASP B 1 103 ? 0.478 -5.699 -5.016 1 98.94 103 ASP B C 1
ATOM 2055 O O . ASP B 1 103 ? -0.572 -5.375 -4.457 1 98.94 103 ASP B O 1
ATOM 2059 N N . LEU B 1 104 ? 1.452 -6.414 -4.41 1 98.94 104 LEU B N 1
ATOM 2060 C CA . LEU B 1 104 ? 1.347 -6.898 -3.037 1 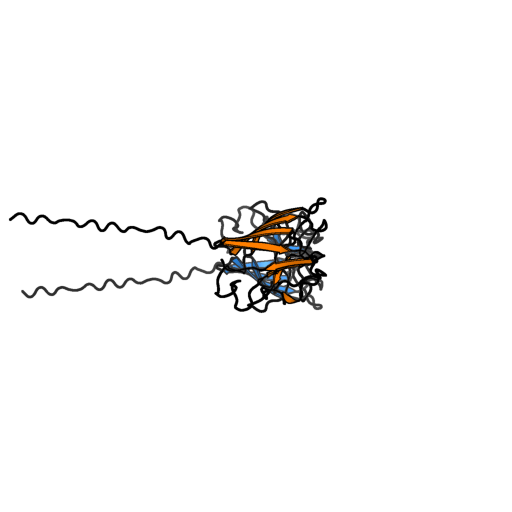98.94 104 LEU B CA 1
ATOM 2061 C C . LEU B 1 104 ? 2.529 -6.426 -2.201 1 98.94 104 LEU B C 1
ATOM 2063 O O . LEU B 1 104 ? 3.535 -5.965 -2.744 1 98.94 104 LEU B O 1
ATOM 2067 N N . PRO B 1 105 ? 2.391 -6.473 -0.825 1 98.88 105 PRO B N 1
ATOM 2068 C CA . PRO B 1 105 ? 3.559 -6.199 0.018 1 98.88 105 PRO B CA 1
ATOM 2069 C C . PRO B 1 105 ? 4.723 -7.145 -0.265 1 98.88 105 PRO B C 1
ATOM 2071 O O . PRO B 1 105 ? 4.523 -8.227 -0.818 1 98.88 105 PRO B O 1
ATOM 2074 N N . ASN B 1 106 ? 5.926 -6.676 0.123 1 98.94 106 ASN B N 1
ATOM 2075 C CA . ASN B 1 106 ? 7.09 -7.547 0.041 1 98.94 106 ASN B CA 1
ATOM 2076 C C . ASN B 1 106 ? 7.016 -8.68 1.06 1 98.94 106 ASN B C 1
ATOM 2078 O O . ASN B 1 106 ? 6.324 -8.57 2.074 1 98.94 106 ASN B O 1
ATOM 2082 N N . LEU B 1 107 ? 7.703 -9.75 0.763 1 98.94 107 LEU B N 1
ATOM 2083 C CA . LEU B 1 107 ? 7.977 -10.797 1.734 1 98.94 107 LEU B CA 1
ATOM 2084 C C . LEU B 1 107 ? 9.297 -10.539 2.457 1 98.94 107 LEU B C 1
ATOM 2086 O O . LEU B 1 107 ? 10.203 -9.93 1.896 1 98.94 107 LEU B O 1
ATOM 2090 N N . ILE B 1 108 ? 9.352 -10.977 3.684 1 98.94 108 ILE B N 1
ATOM 2091 C CA . ILE B 1 108 ? 10.602 -11.047 4.434 1 98.94 108 ILE B CA 1
ATOM 2092 C C . ILE B 1 108 ? 10.93 -12.508 4.75 1 98.94 108 ILE B C 1
ATOM 2094 O O . ILE B 1 108 ? 10.297 -13.117 5.613 1 98.94 108 ILE B O 1
ATOM 2098 N N . VAL B 1 109 ? 11.867 -13.023 4.02 1 98.94 109 VAL B N 1
ATOM 2099 C CA . VAL B 1 109 ? 12.266 -14.422 4.184 1 98.94 109 VAL B CA 1
ATOM 2100 C C . VAL B 1 109 ? 13.359 -14.523 5.242 1 98.94 109 VAL B C 1
ATOM 2102 O O . VAL B 1 109 ? 14.32 -13.758 5.227 1 98.94 109 VAL B O 1
ATOM 2105 N N . LYS B 1 110 ? 13.18 -15.5 6.113 1 98.88 110 LYS B N 1
ATOM 2106 C CA . LYS B 1 110 ? 14.125 -15.695 7.207 1 98.88 110 LYS B CA 1
ATOM 2107 C C . LYS B 1 110 ? 15.422 -16.328 6.711 1 98.88 110 LYS B C 1
ATOM 2109 O O . LYS B 1 110 ? 15.484 -16.812 5.578 1 98.88 110 LYS B O 1
ATOM 2114 N N . GLU B 1 111 ? 16.391 -16.344 7.574 1 98.81 111 GLU B N 1
ATOM 2115 C CA . GLU B 1 111 ? 17.719 -16.875 7.246 1 98.81 111 GLU B CA 1
ATOM 2116 C C . GLU B 1 111 ? 17.625 -18.344 6.828 1 98.81 111 GLU B C 1
ATOM 2118 O O 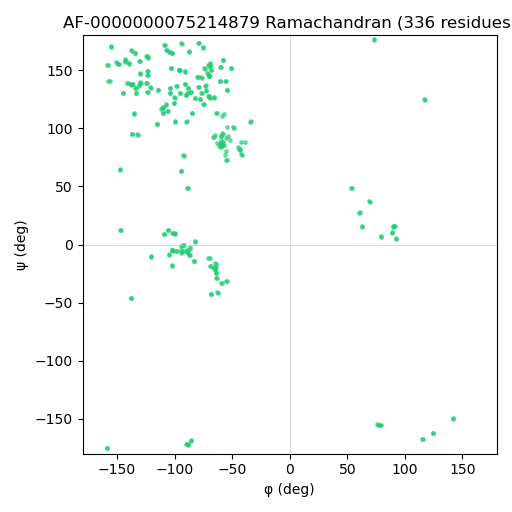. GLU B 1 111 ? 18.406 -18.812 5.996 1 98.81 111 GLU B O 1
ATOM 2123 N N . ASP B 1 112 ? 16.703 -19.109 7.395 1 98.75 112 ASP B N 1
ATOM 2124 C CA . ASP B 1 112 ? 16.594 -20.531 7.094 1 98.75 112 ASP B CA 1
ATOM 2125 C C . ASP B 1 112 ? 15.805 -20.766 5.812 1 98.75 112 ASP B C 1
ATOM 2127 O O . ASP B 1 112 ? 15.492 -21.906 5.469 1 98.75 112 ASP B O 1
ATOM 2131 N N . GLY B 1 113 ? 15.383 -19.672 5.137 1 98.88 113 GLY B N 1
ATOM 2132 C CA . GLY B 1 113 ? 14.719 -19.75 3.846 1 98.88 113 GLY B CA 1
ATOM 2133 C C . GLY B 1 113 ? 13.211 -19.891 3.959 1 98.88 113 GLY B C 1
ATOM 2134 O O . GLY B 1 113 ? 12.531 -20.156 2.967 1 98.88 113 GLY B O 1
ATOM 2135 N N . THR B 1 114 ? 12.68 -19.703 5.203 1 98.94 114 THR B N 1
ATOM 2136 C CA . THR B 1 114 ? 11.242 -19.859 5.402 1 98.94 114 THR B CA 1
ATOM 2137 C C . THR B 1 114 ? 10.547 -18.516 5.5 1 98.94 114 THR B C 1
ATOM 2139 O O . THR B 1 114 ? 11.164 -17.516 5.895 1 98.94 114 THR B O 1
ATOM 2142 N N . VAL B 1 115 ? 9.32 -18.469 5.133 1 98.94 115 VAL B N 1
ATOM 2143 C CA . VAL B 1 115 ? 8.445 -17.312 5.336 1 98.94 115 VAL B CA 1
ATOM 2144 C C . VAL B 1 115 ? 7.023 -17.797 5.625 1 98.94 115 VAL B C 1
ATOM 2146 O O . VAL B 1 115 ? 6.508 -18.672 4.941 1 98.94 115 VAL B O 1
ATOM 2149 N N . LYS B 1 116 ? 6.461 -17.281 6.637 1 98.88 116 LYS B N 1
ATOM 2150 C CA . LYS B 1 116 ? 5.074 -17.484 7.047 1 98.88 116 LYS B CA 1
ATOM 2151 C C . LYS B 1 116 ? 4.414 -16.172 7.449 1 98.88 116 LYS B C 1
ATOM 2153 O O . LYS B 1 116 ? 4.793 -15.57 8.453 1 98.88 116 LYS B O 1
ATOM 2158 N N . VAL B 1 117 ? 3.5 -15.758 6.711 1 98.81 117 VAL B N 1
ATOM 2159 C CA . VAL B 1 117 ? 2.867 -14.461 6.957 1 98.81 117 VAL B CA 1
ATOM 2160 C C . VAL B 1 117 ? 1.488 -14.43 6.301 1 98.81 117 VAL B C 1
ATOM 2162 O O . VAL B 1 117 ? 1.21 -15.211 5.387 1 98.81 117 VAL B O 1
ATOM 2165 N N . GLN B 1 118 ? 0.634 -13.641 6.793 1 98.56 118 GLN B N 1
ATOM 2166 C CA . GLN B 1 118 ? -0.695 -13.43 6.23 1 98.56 118 GLN B CA 1
ATOM 2167 C C . GLN B 1 118 ? -0.943 -11.953 5.945 1 98.56 118 GLN B C 1
ATOM 2169 O O . GLN B 1 118 ? -0.562 -11.086 6.738 1 98.56 118 GLN B O 1
ATOM 2174 N N . PHE B 1 119 ? -1.587 -11.672 4.793 1 97.94 119 PHE B N 1
ATOM 2175 C CA . PHE B 1 119 ? -2.078 -10.32 4.547 1 97.94 119 PHE B CA 1
ATOM 2176 C C . PHE B 1 119 ? -3.236 -10.344 3.555 1 97.94 119 PHE B C 1
ATOM 2178 O O . PHE B 1 119 ? -3.584 -11.398 3.018 1 97.94 119 PHE B O 1
ATOM 2185 N N . ILE B 1 120 ? -3.859 -9.188 3.436 1 97.88 120 ILE B N 1
ATOM 2186 C CA . ILE B 1 120 ? -5.012 -9.039 2.555 1 97.88 120 ILE B CA 1
ATOM 2187 C C . ILE B 1 120 ? -4.598 -8.305 1.282 1 97.88 120 ILE B C 1
ATOM 2189 O O . ILE B 1 120 ? -3.855 -7.32 1.338 1 97.88 120 ILE B O 1
ATOM 2193 N N . ALA B 1 121 ? -4.949 -8.859 0.188 1 98.62 121 ALA B N 1
ATOM 2194 C CA . ALA B 1 121 ? -4.938 -8.141 -1.085 1 98.62 121 ALA B CA 1
ATOM 2195 C C . ALA B 1 121 ? -6.273 -7.449 -1.338 1 98.62 121 ALA B C 1
ATOM 2197 O O . ALA B 1 121 ? -7.238 -8.094 -1.76 1 98.62 121 ALA B O 1
ATOM 2198 N N . PRO B 1 122 ? -6.316 -6.191 -1.201 1 97.62 122 PRO B N 1
ATOM 2199 C CA . PRO B 1 122 ? -7.621 -5.527 -1.162 1 97.62 122 PRO B CA 1
ATOM 2200 C C . PRO B 1 122 ? -8.188 -5.262 -2.555 1 97.62 122 PRO B C 1
ATOM 2202 O O . PRO B 1 122 ? -9.367 -4.938 -2.691 1 97.62 122 PRO B O 1
ATOM 2205 N N . ASN B 1 123 ? -7.398 -5.363 -3.619 1 98.12 123 ASN B N 1
ATOM 2206 C CA . ASN B 1 123 ? -7.816 -4.867 -4.926 1 98.12 123 ASN B CA 1
ATOM 2207 C C . ASN B 1 123 ? -8.18 -6.012 -5.871 1 98.12 123 ASN B C 1
ATOM 2209 O O . ASN B 1 123 ? -8.25 -5.82 -7.086 1 98.12 123 ASN B O 1
ATOM 2213 N N . VAL B 1 124 ? -8.32 -7.211 -5.305 1 98.62 124 VAL B N 1
ATOM 2214 C CA . VAL B 1 124 ? -8.68 -8.367 -6.121 1 98.62 124 VAL B CA 1
ATOM 2215 C C . VAL B 1 124 ? -9.773 -9.172 -5.426 1 98.62 124 VAL B C 1
ATOM 2217 O O . VAL B 1 124 ? -10.094 -8.922 -4.262 1 98.62 124 VAL B O 1
ATOM 2220 N N . ASN B 1 125 ? -10.391 -10.031 -6.172 1 98.06 125 ASN B N 1
ATOM 2221 C CA . ASN B 1 125 ? -11.367 -10.977 -5.645 1 98.06 125 ASN B CA 1
ATOM 2222 C C . ASN B 1 125 ? -11.273 -12.328 -6.348 1 98.06 125 ASN B C 1
ATOM 2224 O O . ASN B 1 125 ? -10.656 -12.438 -7.41 1 98.06 125 ASN B O 1
ATOM 2228 N N . LEU B 1 126 ? -11.805 -13.344 -5.645 1 98 126 LEU B N 1
ATOM 2229 C CA . LEU B 1 126 ? -11.805 -14.695 -6.203 1 98 126 LEU B CA 1
ATOM 2230 C C . LEU B 1 126 ? -13.102 -14.969 -6.961 1 98 126 LEU B C 1
ATOM 2232 O O . LEU B 1 126 ? -13.945 -15.734 -6.496 1 98 126 LEU B O 1
ATOM 2236 N N . SER B 1 127 ? -13.188 -14.438 -8.148 1 97.06 127 SER B N 1
ATOM 2237 C CA . SER B 1 127 ? -14.352 -14.562 -9.016 1 97.06 127 SER B CA 1
ATOM 2238 C C . SER B 1 127 ? -13.992 -14.305 -10.469 1 97.06 127 SER B C 1
ATOM 2240 O O . SER B 1 127 ? -12.82 -14.133 -10.805 1 97.06 127 SER B O 1
ATOM 2242 N N . GLU B 1 128 ? -14.977 -14.297 -11.289 1 96.5 128 GLU B N 1
ATOM 2243 C CA . GLU B 1 128 ? -14.805 -13.977 -12.703 1 96.5 128 GLU B CA 1
ATOM 2244 C C . GLU B 1 128 ? -15.25 -12.555 -13.008 1 96.5 128 GLU B C 1
ATOM 2246 O O . GLU B 1 128 ? -15.359 -12.164 -14.172 1 96.5 128 GLU B O 1
ATOM 2251 N N . GLU B 1 129 ? -15.5 -11.805 -12.008 1 95.69 129 GLU B N 1
ATOM 2252 C CA . GLU B 1 129 ? -15.984 -10.438 -12.148 1 95.69 129 GLU B CA 1
ATOM 2253 C C . GLU B 1 129 ? -14.828 -9.445 -12.266 1 95.69 129 GLU B C 1
ATOM 2255 O O . GLU B 1 129 ? -13.672 -9.852 -12.406 1 95.69 129 GLU B O 1
ATOM 2260 N N . LYS B 1 130 ? -15.172 -8.141 -12.234 1 95.88 130 LYS B N 1
ATOM 2261 C CA . LYS B 1 130 ? -14.156 -7.098 -12.273 1 95.88 130 LYS B CA 1
ATOM 2262 C C . LYS B 1 130 ? -13.125 -7.293 -11.164 1 95.88 130 LYS B C 1
ATOM 2264 O O . LYS B 1 130 ? -13.484 -7.551 -10.016 1 95.88 130 LYS B O 1
ATOM 2269 N N . ASN B 1 131 ? -11.867 -7.195 -11.539 1 98.25 131 ASN B N 1
ATOM 2270 C CA . ASN B 1 131 ? -10.742 -7.41 -10.633 1 98.25 131 ASN B CA 1
ATOM 2271 C C . ASN B 1 131 ? -10.719 -8.836 -10.102 1 98.25 131 ASN B C 1
ATOM 2273 O O . ASN B 1 131 ? -10.078 -9.117 -9.086 1 98.25 131 ASN B O 1
ATOM 2277 N N . GLY B 1 132 ? -11.469 -9.727 -10.758 1 98.25 132 GLY B N 1
ATOM 2278 C CA . GLY B 1 132 ? -11.484 -11.133 -10.406 1 98.25 132 GLY B CA 1
ATOM 2279 C C . GLY B 1 132 ? -10.305 -11.906 -10.961 1 98.25 132 GLY B C 1
ATOM 2280 O O . GLY B 1 132 ? -9.891 -11.672 -12.102 1 98.25 132 GLY B O 1
ATOM 2281 N N . LEU B 1 133 ? -9.836 -12.852 -10.203 1 98.75 133 LEU B N 1
ATOM 2282 C CA . LEU B 1 133 ? -8.586 -13.531 -10.539 1 98.75 133 LEU B CA 1
ATOM 2283 C C . LEU B 1 133 ? -8.859 -14.742 -11.43 1 98.75 133 LEU B C 1
ATOM 2285 O O . LEU B 1 133 ? -7.922 -15.359 -11.945 1 98.75 133 LEU B O 1
ATOM 2289 N N . PHE B 1 134 ? -10.125 -15.07 -11.641 1 98.06 134 PHE B N 1
ATOM 2290 C CA . PHE B 1 134 ? -10.469 -16.172 -12.531 1 98.06 134 PHE B CA 1
ATOM 2291 C C . PHE B 1 134 ? -10.758 -15.672 -13.938 1 98.06 134 PHE B C 1
ATOM 2293 O O . PHE B 1 134 ? -11.859 -15.844 -14.453 1 98.06 134 PHE B O 1
ATOM 2300 N N . THR B 1 135 ? -9.773 -15.117 -14.539 1 97.62 135 THR B N 1
ATOM 2301 C CA . THR B 1 135 ? -9.875 -14.609 -15.906 1 97.62 135 THR B CA 1
ATOM 2302 C C . THR B 1 135 ? -9.766 -15.758 -16.906 1 97.62 135 THR B C 1
ATOM 2304 O O . THR B 1 135 ? -9.414 -16.875 -16.547 1 97.62 135 THR B O 1
ATOM 2307 N N . LYS B 1 136 ? -9.977 -15.438 -18.141 1 96.62 136 LYS B N 1
ATOM 2308 C CA . LYS B 1 136 ? -9.875 -16.422 -19.219 1 96.62 136 LYS B CA 1
ATOM 2309 C C . LYS B 1 136 ? -8.453 -16.984 -19.328 1 96.62 136 LYS B C 1
ATOM 2311 O O . LYS B 1 136 ? -8.266 -18.172 -19.562 1 96.62 136 LYS B O 1
ATOM 2316 N N . GLU B 1 137 ? -7.469 -16.125 -19.203 1 97 137 GLU B N 1
ATOM 2317 C CA . GLU B 1 137 ? -6.07 -16.531 -19.328 1 97 137 GLU B CA 1
ATOM 2318 C C . GLU B 1 137 ? -5.523 -17.031 -17.984 1 97 137 GLU B C 1
ATOM 2320 O O . GLU B 1 137 ? -4.371 -17.469 -17.906 1 97 137 GLU B O 1
ATOM 2325 N N . GLY B 1 138 ? -6.328 -16.953 -16.938 1 97.81 138 GLY B N 1
ATOM 2326 C CA . GLY B 1 138 ? -5.855 -17.281 -15.594 1 97.81 138 GLY B CA 1
ATOM 2327 C C . GLY B 1 138 ? -4.941 -16.219 -15.016 1 97.81 138 GLY B C 1
ATOM 2328 O O . GLY B 1 138 ? -4.688 -15.188 -15.648 1 97.81 138 GLY B O 1
ATOM 2329 N N . THR B 1 139 ? -4.531 -16.422 -13.758 1 98.88 139 THR B N 1
ATOM 2330 C CA . THR B 1 139 ? -3.568 -15.562 -13.062 1 98.88 139 THR B CA 1
ATOM 2331 C C . THR B 1 139 ? -2.576 -16.406 -12.266 1 98.88 139 THR B C 1
ATOM 2333 O O . THR B 1 139 ? -2.756 -17.625 -12.125 1 98.88 139 THR B O 1
ATOM 2336 N N . SER B 1 140 ? -1.547 -15.773 -11.828 1 98.94 140 SER B N 1
ATOM 2337 C CA . SER B 1 140 ? -0.501 -16.469 -11.078 1 98.94 140 SER B CA 1
ATOM 2338 C C . SER B 1 140 ? 0.15 -15.539 -10.062 1 98.94 140 SER B C 1
ATOM 2340 O O . SER B 1 140 ? 0.023 -14.312 -10.156 1 98.94 140 SER B O 1
ATOM 2342 N N . ILE B 1 141 ? 0.7 -16.109 -9.031 1 99 141 ILE B N 1
ATOM 2343 C CA . ILE B 1 141 ? 1.543 -15.398 -8.078 1 99 141 ILE B CA 1
ATOM 2344 C C . ILE B 1 141 ? 3.012 -15.57 -8.461 1 99 141 ILE B C 1
ATOM 2346 O O . ILE B 1 141 ? 3.461 -16.688 -8.734 1 99 141 ILE B O 1
ATOM 2350 N N . VAL B 1 142 ? 3.732 -14.469 -8.523 1 99 142 VAL B N 1
ATOM 2351 C CA . VAL B 1 142 ? 5.156 -14.508 -8.852 1 99 142 VAL B CA 1
ATOM 2352 C C . VAL B 1 142 ? 5.961 -13.844 -7.734 1 99 142 VAL B C 1
ATOM 2354 O O . VAL B 1 142 ? 5.582 -12.781 -7.234 1 99 142 VAL B O 1
ATOM 2357 N N . ILE B 1 143 ? 6.996 -14.539 -7.293 1 99 143 ILE B N 1
ATOM 2358 C CA . ILE B 1 143 ? 7.973 -13.984 -6.363 1 99 143 ILE B CA 1
ATOM 2359 C C . ILE B 1 143 ? 9.25 -13.625 -7.113 1 99 143 ILE B C 1
ATOM 2361 O O . ILE B 1 143 ? 9.734 -14.406 -7.938 1 99 143 ILE B O 1
ATOM 2365 N N . HIS B 1 144 ? 9.789 -12.453 -6.84 1 98.94 144 HIS B N 1
ATOM 2366 C CA . HIS B 1 144 ? 10.977 -11.938 -7.52 1 98.94 144 HIS B CA 1
ATOM 2367 C C . HIS B 1 144 ? 12.211 -12.047 -6.629 1 98.94 144 HIS B C 1
ATOM 2369 O O . HIS B 1 144 ? 12.094 -12.266 -5.422 1 98.94 144 HIS B O 1
ATOM 2375 N N . GLU B 1 145 ? 13.312 -11.891 -7.258 1 98.81 145 GLU B N 1
ATOM 2376 C CA . GLU B 1 145 ? 14.602 -12.016 -6.59 1 98.81 145 GLU B CA 1
ATOM 2377 C C . GLU B 1 145 ? 14.828 -10.875 -5.605 1 98.81 145 GLU B C 1
ATOM 2379 O O . GLU B 1 145 ? 15.328 -11.086 -4.5 1 98.81 145 GLU B O 1
ATOM 2384 N N . GLY B 1 146 ? 14.508 -9.695 -5.965 1 98.75 146 GLY B N 1
ATOM 2385 C CA . GLY B 1 146 ? 14.672 -8.523 -5.121 1 98.75 146 GLY B CA 1
ATOM 2386 C C . GLY B 1 146 ? 13.352 -7.969 -4.613 1 98.75 146 GLY B C 1
ATOM 2387 O O . GLY B 1 146 ? 12.281 -8.461 -4.984 1 98.75 146 GLY B O 1
ATOM 2388 N N . LYS B 1 147 ? 13.461 -7.023 -3.727 1 98.88 147 LYS B N 1
ATOM 2389 C CA . LYS B 1 147 ? 12.258 -6.371 -3.213 1 98.88 147 LYS B CA 1
ATOM 2390 C C . LYS B 1 147 ? 11.664 -5.426 -4.25 1 98.88 147 LYS B C 1
ATOM 2392 O O . LYS B 1 147 ? 12.367 -4.949 -5.145 1 98.88 147 LYS B O 1
ATOM 2397 N N . ASP B 1 148 ? 10.344 -5.23 -4.191 1 98.94 148 ASP B N 1
ATOM 2398 C CA . ASP B 1 148 ? 9.664 -4.145 -4.891 1 98.94 148 ASP B CA 1
ATOM 2399 C C . ASP B 1 148 ? 9.953 -2.799 -4.23 1 98.94 148 ASP B C 1
ATOM 2401 O O . ASP B 1 148 ? 9.812 -2.654 -3.016 1 98.94 148 ASP B O 1
ATOM 2405 N N . ASP B 1 149 ? 10.305 -1.793 -4.992 1 98.75 149 ASP B N 1
ATOM 2406 C CA . ASP B 1 149 ? 10.57 -0.495 -4.383 1 98.75 149 ASP B CA 1
ATOM 2407 C C . ASP B 1 149 ? 9.297 0.326 -4.246 1 98.75 149 ASP B C 1
ATOM 2409 O O . ASP B 1 149 ? 9.305 1.402 -3.643 1 98.75 149 ASP B O 1
ATOM 2413 N N . GLY B 1 150 ? 8.219 -0.168 -4.859 1 98.81 150 GLY B N 1
ATOM 2414 C CA . GLY B 1 150 ? 6.902 0.43 -4.68 1 98.81 150 GLY B CA 1
ATOM 2415 C C . GLY B 1 150 ? 6.691 1.673 -5.523 1 98.81 150 GLY B C 1
ATOM 2416 O O . GLY B 1 150 ? 5.66 2.336 -5.414 1 98.81 150 GLY B O 1
ATOM 2417 N N . MET B 1 151 ? 7.648 2.01 -6.43 1 98.69 151 MET B N 1
ATOM 2418 C CA . MET B 1 151 ? 7.566 3.297 -7.113 1 98.69 151 MET B CA 1
ATOM 2419 C C . MET B 1 151 ? 7.91 3.148 -8.594 1 98.69 151 MET B C 1
ATOM 2421 O O . MET B 1 151 ? 7.191 3.662 -9.453 1 98.69 151 MET B O 1
ATOM 2425 N N . SER B 1 152 ? 8.984 2.424 -8.898 1 98.56 152 SER B N 1
ATOM 2426 C CA . SER B 1 152 ? 9.516 2.404 -10.258 1 98.56 152 SER B CA 1
ATOM 2427 C C . SER B 1 152 ? 8.586 1.658 -11.211 1 98.56 152 SER B C 1
ATOM 2429 O O . SER B 1 152 ? 7.93 0.697 -10.812 1 98.56 152 SER B O 1
ATOM 2431 N N . GLN B 1 153 ? 8.57 2.174 -12.398 1 98.38 153 GLN B N 1
ATOM 2432 C CA . GLN B 1 153 ? 7.789 1.543 -13.461 1 98.38 153 GLN B CA 1
ATOM 2433 C C . GLN B 1 153 ? 8.664 0.624 -14.305 1 98.38 153 GLN B C 1
ATOM 2435 O O . GLN B 1 153 ? 9.852 0.896 -14.508 1 98.38 153 GLN B O 1
ATOM 2440 N N . PRO B 1 154 ? 8.18 -0.408 -14.867 1 97.94 154 PRO B N 1
ATOM 2441 C CA . PRO B 1 154 ? 6.777 -0.832 -14.805 1 97.94 154 PRO B CA 1
ATOM 2442 C C . PRO B 1 154 ? 6.492 -1.756 -13.617 1 97.94 154 PRO B C 1
ATOM 2444 O O . PRO B 1 154 ? 5.336 -2.104 -13.367 1 97.94 154 PRO B O 1
ATOM 2447 N N . ALA B 1 155 ? 7.547 -2.17 -12.828 1 97.94 155 ALA B N 1
ATOM 2448 C CA . ALA B 1 155 ? 7.246 -3.316 -11.977 1 97.94 155 ALA B CA 1
ATOM 2449 C C . ALA B 1 155 ? 8.008 -3.232 -10.656 1 97.94 155 ALA B C 1
ATOM 2451 O O . ALA B 1 155 ? 8.117 -4.223 -9.93 1 97.94 155 ALA B O 1
ATOM 2452 N N . GLY B 1 156 ? 8.609 -2.072 -10.336 1 98.62 156 GLY B N 1
ATOM 2453 C CA . GLY B 1 156 ? 9.148 -1.845 -9.008 1 98.62 156 GLY B CA 1
ATOM 2454 C C . GLY B 1 156 ? 10.594 -2.291 -8.867 1 98.62 156 GLY B C 1
ATOM 2455 O O . GLY B 1 156 ? 11.086 -2.469 -7.75 1 98.62 156 GLY B O 1
ATOM 2456 N N . ASN B 1 157 ? 11.297 -2.523 -10.016 1 98.5 157 ASN B N 1
ATOM 2457 C CA . ASN B 1 157 ? 12.703 -2.91 -10.023 1 98.5 157 ASN B CA 1
ATOM 2458 C C . ASN B 1 157 ? 12.961 -4.121 -9.133 1 98.5 157 ASN B C 1
ATOM 2460 O O . ASN B 1 157 ? 13.914 -4.133 -8.359 1 98.5 157 ASN B O 1
ATOM 2464 N N . ALA B 1 158 ? 12.18 -5.141 -9.281 1 98.44 158 ALA B N 1
ATOM 2465 C CA . ALA B 1 158 ? 12.211 -6.273 -8.352 1 98.44 158 ALA B CA 1
ATOM 2466 C C . ALA B 1 158 ? 13.133 -7.375 -8.867 1 98.44 158 ALA B C 1
ATOM 2468 O O . ALA B 1 158 ? 13.367 -8.367 -8.172 1 98.44 158 ALA B O 1
ATOM 2469 N N . GLY B 1 159 ? 13.703 -7.25 -10.086 1 98.38 159 GLY B N 1
ATOM 2470 C CA . GLY B 1 159 ? 14.641 -8.227 -10.617 1 98.38 159 GLY B CA 1
ATOM 2471 C C . GLY B 1 159 ? 13.969 -9.469 -11.164 1 98.38 159 GLY B C 1
ATOM 2472 O O . GLY B 1 159 ? 12.789 -9.43 -11.539 1 98.38 159 GLY B O 1
ATOM 2473 N N . LYS B 1 160 ? 14.633 -10.57 -11.211 1 98.38 160 LYS B N 1
ATOM 2474 C CA . LYS B 1 160 ? 14.195 -11.797 -11.859 1 98.38 160 LYS B CA 1
ATOM 2475 C C . LYS B 1 160 ? 13.047 -12.445 -11.094 1 98.38 160 LYS B C 1
ATOM 2477 O O . LYS B 1 160 ? 12.906 -12.25 -9.883 1 98.38 160 LYS B O 1
ATOM 2482 N N . ARG B 1 161 ? 12.273 -13.188 -11.867 1 98.94 161 ARG B N 1
ATOM 2483 C CA . ARG B 1 161 ? 11.25 -14.031 -11.273 1 98.94 161 ARG B CA 1
ATOM 2484 C C . ARG B 1 161 ? 11.836 -15.352 -10.781 1 98.94 161 ARG B C 1
ATOM 2486 O O . ARG B 1 161 ? 12.438 -16.094 -11.562 1 98.94 161 ARG B O 1
ATOM 2493 N N . ILE B 1 162 ? 11.617 -15.688 -9.5 1 98.94 162 ILE B N 1
ATOM 2494 C CA . ILE B 1 162 ? 12.359 -16.828 -8.984 1 98.94 162 ILE B CA 1
ATOM 2495 C C . ILE B 1 162 ? 11.383 -17.906 -8.5 1 98.94 162 ILE B C 1
ATOM 2497 O O . ILE B 1 162 ? 11.781 -19.031 -8.195 1 98.94 162 ILE B O 1
ATOM 2501 N N . ALA B 1 163 ? 10.102 -17.578 -8.422 1 98.94 163 ALA B N 1
ATOM 2502 C CA . ALA B 1 163 ? 9.062 -18.531 -8.07 1 98.94 163 ALA B CA 1
ATOM 2503 C C . ALA B 1 163 ? 7.73 -18.156 -8.711 1 98.94 163 ALA B C 1
ATOM 2505 O O . ALA B 1 163 ? 7.496 -16.984 -9.023 1 98.94 163 ALA B O 1
ATOM 2506 N N . CYS B 1 164 ? 6.898 -19.109 -8.859 1 98.94 164 CYS B N 1
ATOM 2507 C CA . CYS B 1 164 ? 5.617 -18.891 -9.523 1 98.94 164 CYS B CA 1
ATOM 2508 C C . CYS B 1 164 ? 4.602 -19.953 -9.109 1 98.94 164 CYS B C 1
ATOM 2510 O O . CYS B 1 164 ? 4.957 -21.109 -8.906 1 98.94 164 CYS B O 1
ATOM 2512 N N . GLY B 1 165 ? 3.404 -19.594 -8.922 1 98.94 165 GLY B N 1
ATOM 2513 C CA . GLY B 1 165 ? 2.287 -20.5 -8.68 1 98.94 165 GLY B CA 1
ATOM 2514 C C . GLY B 1 165 ? 1.011 -20.062 -9.375 1 98.94 165 GLY B C 1
ATOM 2515 O O . GLY B 1 165 ? 0.658 -18.875 -9.359 1 98.94 165 GLY B O 1
ATOM 2516 N N . ILE B 1 166 ? 0.294 -21.016 -9.938 1 98.88 166 ILE B N 1
ATOM 2517 C CA . ILE B 1 166 ? -0.909 -20.734 -10.719 1 98.88 166 ILE B CA 1
ATOM 2518 C C . ILE B 1 166 ? -2.111 -20.625 -9.781 1 98.88 166 ILE B C 1
ATOM 2520 O O . ILE B 1 166 ? -2.279 -21.438 -8.875 1 98.88 166 ILE B O 1
ATOM 2524 N N . ILE B 1 167 ? -2.848 -19.594 -9.961 1 98.69 167 ILE B N 1
ATOM 2525 C CA . ILE B 1 167 ? -4.121 -19.453 -9.258 1 98.69 167 ILE B CA 1
ATOM 2526 C C . ILE B 1 167 ? -5.215 -20.188 -10.039 1 98.69 167 ILE B C 1
ATOM 2528 O O . ILE B 1 167 ? -5.59 -19.766 -11.133 1 98.69 167 ILE B O 1
ATOM 2532 N N . LYS B 1 168 ? -5.746 -21.219 -9.508 1 89.44 168 LYS B N 1
ATOM 2533 C CA . LYS B 1 168 ? -6.738 -22.047 -10.18 1 89.44 168 LYS B CA 1
ATOM 2534 C C . LYS B 1 168 ? -8.047 -22.094 -9.391 1 89.44 168 LYS B C 1
ATOM 2536 O O . LYS B 1 168 ? -8.031 -22.203 -8.164 1 89.44 168 LYS B O 1
ATOM 2541 N N . LYS B 1 169 ? -9.047 -21.922 -10.266 1 84.5 169 LYS B N 1
ATOM 2542 C CA . LYS B 1 169 ? -10.375 -22.125 -9.695 1 84.5 169 LYS B CA 1
ATOM 2543 C C . LYS B 1 169 ? -10.586 -23.578 -9.281 1 84.5 169 LYS B C 1
ATOM 2545 O O . LYS B 1 169 ? -10.148 -24.5 -9.977 1 84.5 169 LYS B O 1
ATOM 2550 N N . ARG B 1 170 ? -11 -23.859 -7.949 1 67.38 170 ARG B N 1
ATOM 2551 C CA . ARG B 1 170 ? -11.367 -25.234 -7.609 1 67.38 170 ARG B CA 1
ATOM 2552 C C . ARG B 1 170 ? -12.68 -25.625 -8.273 1 67.38 170 ARG B C 1
ATOM 2554 O O . ARG B 1 170 ? -13.555 -24.781 -8.484 1 67.38 170 ARG B O 1
#